Protein AF-A0A7W1FKS4-F1 (afdb_monomer_lite)

pLDDT: mean 81.78, std 12.64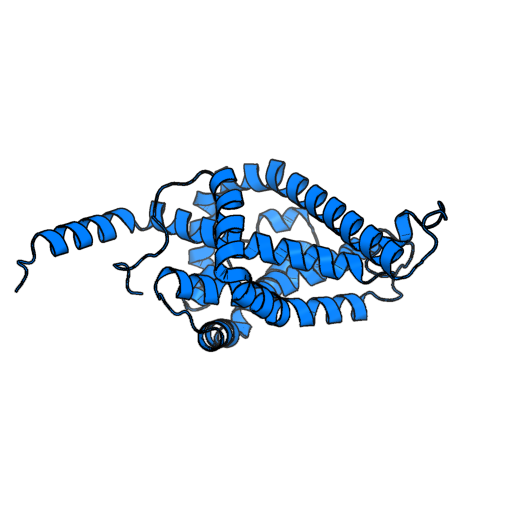, range [43.81, 96.75]

Secondary structure (DSSP, 8-state):
--GGG-SS------HHHHHHHHHHHHHHTHHHHHHHHHHHHHHHHHHHHHHHTTS-TT-GGGHHHHHHHHHHHHHHHTHHHHHHHHHHTT-SS--HHHHHHHHHHTHHHHHHHHHHHHHHHTSGGGGGGSPTTHHHIIIII---HHHHHHHHHHHHHHHHHHHHHIIIIIHHHHHHHHHHHHHHHHHHHHHHHT--TT-GGGSSGGG-TTT-SHHHHHHHHHHHHHHHHHHHHHHHHHHHHHTHHHHHHHHHHHHHHS---

Sequence (261 aa):
MNIDRTTIVVRERKLPELYDLALLVIRRHFWALGLLLLIGCGPFVLLNWWLLRGHGEDAWWTWYPCLLLIAVEGPFATAPIAAYLGTALFDEHPRLGAALRMALVRWRALLLFGLYRGLLALIPLLLVLYPPHTAEVCVLERQPLGATWRRLASLRTVWSNEWTLHLLLGGPLMALGVIFLIEAVQVITSLLLHADLMNEESSLTPYIPGASFAPHLAIWLVMGYLAVVRFLSYIDLRTRREGWEIDLALRRAAQRLEPSA

Structure (mmCIF, N/CA/C/O backbone):
data_AF-A0A7W1FKS4-F1
#
_entry.id   AF-A0A7W1FKS4-F1
#
loop_
_atom_site.group_PDB
_atom_site.id
_atom_site.type_symbol
_atom_site.label_atom_id
_atom_site.label_alt_id
_atom_site.label_comp_id
_atom_site.label_asym_id
_atom_site.label_entity_id
_atom_site.label_seq_id
_atom_site.pdbx_PDB_ins_code
_atom_site.Cartn_x
_atom_site.Cartn_y
_atom_site.Cartn_z
_atom_site.occupancy
_atom_site.B_iso_or_equiv
_atom_site.auth_seq_id
_atom_site.auth_comp_id
_atom_site.auth_asym_id
_atom_site.auth_atom_id
_atom_site.pdbx_PDB_model_num
ATOM 1 N N . MET A 1 1 ? -16.485 -9.119 14.175 1.00 50.59 1 MET A N 1
ATOM 2 C CA . MET A 1 1 ? -15.071 -8.931 14.548 1.00 50.59 1 MET A CA 1
ATOM 3 C C . MET A 1 1 ? -14.992 -9.298 16.013 1.00 50.59 1 MET A C 1
ATOM 5 O O . MET A 1 1 ? -15.666 -8.643 16.796 1.00 50.59 1 MET A O 1
ATOM 9 N N . ASN A 1 2 ? -14.362 -10.424 16.347 1.00 43.81 2 ASN A N 1
ATOM 10 C CA . ASN A 1 2 ? -14.298 -10.907 17.724 1.00 43.81 2 ASN A CA 1
ATOM 11 C C . ASN A 1 2 ? -13.072 -10.268 18.385 1.00 43.81 2 ASN A C 1
ATOM 13 O O . ASN A 1 2 ? -11.946 -10.592 18.025 1.00 43.81 2 ASN A O 1
ATOM 17 N N . ILE A 1 3 ? -13.296 -9.281 19.247 1.00 52.59 3 ILE A N 1
ATOM 18 C CA . ILE A 1 3 ? -12.237 -8.412 19.777 1.00 52.59 3 ILE A CA 1
ATOM 19 C C . ILE A 1 3 ? -11.474 -9.127 20.919 1.00 52.59 3 ILE A C 1
ATOM 21 O O . ILE A 1 3 ? -10.337 -8.784 21.218 1.00 52.59 3 ILE A O 1
ATOM 25 N N . ASP A 1 4 ? -12.021 -10.212 21.476 1.00 47.53 4 ASP A N 1
ATOM 26 C CA . ASP A 1 4 ? -11.484 -10.878 22.673 1.00 47.53 4 ASP A CA 1
ATOM 27 C C . ASP A 1 4 ? -10.238 -11.755 22.420 1.00 47.53 4 ASP A C 1
ATOM 29 O O . ASP A 1 4 ? -9.575 -12.177 23.366 1.00 47.53 4 ASP A O 1
ATOM 33 N N . ARG A 1 5 ? -9.866 -11.997 21.152 1.00 52.66 5 ARG A N 1
ATOM 34 C CA . ARG A 1 5 ? -8.690 -12.796 20.740 1.00 52.66 5 ARG A CA 1
ATOM 35 C C . ARG A 1 5 ? -7.730 -12.031 19.821 1.00 52.66 5 ARG A C 1
ATOM 37 O O . ARG A 1 5 ? -7.302 -12.532 18.785 1.00 52.66 5 ARG A O 1
ATOM 44 N N . THR A 1 6 ? -7.372 -10.795 20.166 1.00 54.72 6 THR A N 1
ATOM 45 C CA . THR A 1 6 ? -6.326 -10.086 19.409 1.00 54.72 6 THR A CA 1
ATOM 46 C C . THR A 1 6 ? -4.955 -10.713 19.669 1.00 54.72 6 THR A C 1
ATOM 48 O O . THR A 1 6 ? -4.442 -10.642 20.785 1.00 54.72 6 THR A O 1
ATOM 51 N N . THR A 1 7 ? -4.328 -11.276 18.632 1.00 56.09 7 THR A N 1
ATOM 52 C CA . THR A 1 7 ? -2.989 -11.902 18.734 1.00 56.09 7 THR A CA 1
ATOM 53 C C . THR A 1 7 ? -1.870 -10.861 18.920 1.00 56.09 7 THR A C 1
ATOM 55 O O . THR A 1 7 ? -0.760 -11.185 19.342 1.00 56.09 7 THR A O 1
ATOM 58 N N . ILE A 1 8 ? -2.154 -9.589 18.622 1.00 58.72 8 ILE A N 1
ATOM 59 C CA . ILE A 1 8 ? -1.233 -8.463 18.792 1.00 58.72 8 ILE A CA 1
ATOM 60 C C . ILE A 1 8 ? -1.680 -7.651 20.005 1.00 58.72 8 ILE A C 1
ATOM 62 O O . ILE A 1 8 ? -2.813 -7.177 20.049 1.00 58.72 8 ILE A O 1
ATOM 66 N N . VAL A 1 9 ? -0.779 -7.466 20.976 1.00 62.25 9 VAL A N 1
ATOM 67 C CA . VAL A 1 9 ? -1.028 -6.592 22.130 1.00 62.25 9 VAL A CA 1
ATOM 68 C C . VAL A 1 9 ? -1.246 -5.166 21.634 1.00 62.25 9 VAL A C 1
ATOM 70 O O . VAL A 1 9 ? -0.362 -4.548 21.023 1.00 62.25 9 VAL A O 1
ATOM 73 N N . VAL A 1 10 ? -2.449 -4.679 21.902 1.00 62.19 10 VAL A N 1
ATOM 74 C CA . VAL A 1 10 ? -2.923 -3.344 21.571 1.00 62.19 10 VAL A CA 1
ATOM 75 C C . VAL A 1 10 ? -2.378 -2.377 22.627 1.00 62.19 10 VAL A C 1
ATOM 77 O O . VAL A 1 10 ? -2.740 -2.475 23.794 1.00 62.19 10 VAL A O 1
ATOM 80 N N . ARG A 1 11 ? -1.446 -1.511 22.221 1.00 70.25 11 ARG A N 1
ATOM 81 C CA . ARG A 1 11 ? -0.871 -0.407 23.006 1.00 70.25 11 ARG A CA 1
ATOM 82 C C . ARG A 1 11 ? -0.552 0.738 22.052 1.00 70.25 11 ARG A C 1
ATOM 84 O O . ARG A 1 11 ? -0.322 0.458 20.874 1.00 70.25 11 ARG A O 1
ATOM 91 N N . GLU A 1 12 ? -0.450 1.960 22.558 1.00 70.12 12 GLU A N 1
ATOM 92 C CA . GLU A 1 12 ? 0.026 3.096 21.765 1.00 70.12 12 GLU A CA 1
ATOM 93 C C . GLU A 1 12 ? 1.466 2.864 21.293 1.00 70.12 12 GLU A C 1
ATOM 95 O O . GLU A 1 12 ? 2.345 2.507 22.084 1.00 70.12 12 GLU A O 1
ATOM 100 N N . ARG A 1 13 ? 1.711 3.038 19.990 1.00 80.25 13 ARG A N 1
ATOM 101 C CA . ARG A 1 13 ? 3.039 2.848 19.387 1.00 80.25 13 ARG A CA 1
ATOM 102 C C . ARG A 1 13 ? 3.499 4.083 18.632 1.00 80.25 13 ARG A C 1
ATOM 104 O O . ARG A 1 13 ? 2.750 4.686 17.867 1.00 80.25 13 ARG A O 1
ATOM 111 N N . LYS A 1 14 ? 4.779 4.421 18.790 1.00 82.75 14 LYS A N 1
ATOM 112 C CA . LYS A 1 14 ? 5.449 5.414 17.940 1.00 82.75 14 LYS A CA 1
ATOM 113 C C . LYS A 1 14 ? 5.724 4.831 16.554 1.00 82.75 14 LYS A C 1
ATOM 115 O O . LYS A 1 14 ? 5.847 3.619 16.395 1.00 82.75 14 LYS A O 1
ATOM 120 N N . LEU A 1 15 ? 5.910 5.697 15.558 1.00 77.88 15 LEU A N 1
ATOM 121 C CA . LEU A 1 15 ? 6.158 5.266 14.177 1.00 77.88 15 LEU A CA 1
ATOM 122 C C . LEU A 1 15 ? 7.323 4.273 14.024 1.00 77.88 15 LEU A C 1
ATOM 124 O O . LEU A 1 15 ? 7.100 3.244 13.391 1.00 77.88 15 LEU A O 1
ATOM 128 N N . PRO A 1 16 ? 8.518 4.475 14.618 1.00 83.06 16 PRO A N 1
ATOM 129 C CA . PRO A 1 16 ? 9.613 3.509 14.479 1.00 83.06 16 PRO A CA 1
ATOM 130 C C . PRO A 1 16 ? 9.261 2.116 15.016 1.00 83.06 16 PRO A C 1
ATOM 132 O O . PRO A 1 16 ? 9.650 1.112 14.427 1.00 83.06 16 PRO A O 1
ATOM 135 N N . GLU A 1 17 ? 8.454 2.045 16.080 1.00 87.44 17 GLU A N 1
ATOM 136 C CA . GLU A 1 17 ? 7.963 0.772 16.620 1.00 87.44 17 GLU A CA 1
ATOM 137 C C . GLU A 1 17 ? 7.014 0.066 15.645 1.00 87.44 17 GLU A C 1
ATOM 139 O O . GLU A 1 17 ? 6.946 -1.161 15.643 1.00 87.44 17 GLU A O 1
ATOM 144 N N . LEU A 1 18 ? 6.280 0.811 14.807 1.00 88.25 18 LEU A N 1
ATOM 145 C CA . LEU A 1 18 ? 5.440 0.231 13.756 1.00 88.25 18 LEU A CA 1
ATOM 146 C C . LEU A 1 18 ? 6.280 -0.347 12.614 1.00 88.25 18 LEU A C 1
ATOM 148 O O . LEU A 1 18 ? 5.940 -1.416 12.109 1.00 88.25 18 LEU A O 1
ATOM 152 N N . TYR A 1 19 ? 7.372 0.322 12.226 1.00 87.69 19 TYR A N 1
ATOM 153 C CA . TYR A 1 19 ? 8.303 -0.186 11.210 1.00 87.69 19 TYR A CA 1
ATOM 154 C C . TYR A 1 19 ? 8.987 -1.486 11.670 1.00 87.69 19 TYR A C 1
ATOM 156 O O . TYR A 1 19 ? 9.029 -2.454 10.906 1.00 87.69 19 TYR A O 1
ATOM 164 N N . ASP A 1 20 ? 9.449 -1.542 12.922 1.00 90.12 20 ASP A N 1
ATOM 165 C CA . ASP A 1 20 ? 10.036 -2.751 13.517 1.00 90.12 20 ASP A CA 1
ATOM 166 C C . ASP A 1 20 ? 8.995 -3.875 13.674 1.00 90.12 20 ASP A C 1
ATOM 168 O O . ASP A 1 20 ? 9.187 -5.011 13.231 1.00 90.12 20 ASP A O 1
ATOM 172 N N . LEU A 1 21 ? 7.805 -3.547 14.191 1.00 91.31 21 LEU A N 1
ATOM 173 C CA . LEU A 1 21 ? 6.711 -4.511 14.294 1.00 91.31 21 LEU A CA 1
ATOM 174 C C . LEU A 1 21 ? 6.310 -5.083 12.930 1.00 91.31 21 LEU A C 1
ATOM 176 O O . LEU A 1 21 ? 5.995 -6.270 12.840 1.00 91.31 21 LEU A O 1
ATOM 180 N N . ALA A 1 22 ? 6.322 -4.271 11.871 1.00 92.19 22 ALA A N 1
ATOM 181 C CA . ALA A 1 22 ? 6.011 -4.740 10.528 1.00 92.19 22 ALA A CA 1
ATOM 182 C C . ALA A 1 22 ? 6.977 -5.846 10.085 1.00 92.19 22 ALA A C 1
ATOM 184 O O . ALA A 1 22 ? 6.522 -6.832 9.509 1.00 92.19 22 ALA A O 1
ATOM 185 N N . LEU A 1 23 ? 8.269 -5.756 10.422 1.00 93.75 23 LEU A N 1
ATOM 186 C CA . LEU A 1 23 ? 9.240 -6.821 10.143 1.00 93.75 23 LEU A CA 1
ATOM 187 C C . LEU A 1 23 ? 8.897 -8.109 10.898 1.00 93.75 23 LEU A C 1
ATOM 189 O O . LEU A 1 23 ? 8.922 -9.193 10.315 1.00 93.75 23 LEU A O 1
ATOM 193 N N . LEU A 1 24 ? 8.506 -8.007 12.171 1.00 94.12 24 LEU A N 1
ATOM 194 C CA . LEU A 1 24 ? 8.081 -9.166 12.964 1.00 94.12 24 LEU A CA 1
ATOM 195 C C . LEU A 1 24 ? 6.813 -9.824 12.400 1.00 94.12 24 LEU A C 1
ATOM 197 O O . LEU A 1 24 ? 6.738 -11.053 12.325 1.00 94.12 24 LEU A O 1
ATOM 201 N N . VAL A 1 25 ? 5.835 -9.020 11.973 1.00 93.62 25 VAL A N 1
ATOM 202 C CA . VAL A 1 25 ? 4.592 -9.493 11.342 1.00 93.62 25 VAL A CA 1
ATOM 203 C C . VAL A 1 25 ? 4.888 -10.160 10.002 1.00 93.62 25 VAL A C 1
ATOM 205 O O . VAL A 1 25 ? 4.382 -11.254 9.743 1.00 93.62 25 VAL A O 1
ATOM 208 N N . ILE A 1 26 ? 5.747 -9.549 9.182 1.00 95.19 26 ILE A N 1
ATOM 209 C CA . ILE A 1 26 ? 6.186 -10.115 7.904 1.00 95.19 26 ILE A CA 1
ATOM 210 C C . ILE A 1 26 ? 6.896 -11.439 8.130 1.00 95.19 26 ILE A C 1
ATOM 212 O O . ILE A 1 26 ? 6.552 -12.416 7.479 1.00 95.19 26 ILE A O 1
ATOM 216 N N . ARG A 1 27 ? 7.813 -11.522 9.098 1.00 95.44 27 ARG A N 1
ATOM 217 C CA . ARG A 1 27 ? 8.507 -12.771 9.426 1.00 95.44 27 ARG A CA 1
ATOM 218 C C . ARG A 1 27 ? 7.535 -13.870 9.859 1.00 95.44 27 ARG A C 1
ATOM 220 O O . ARG A 1 27 ? 7.669 -15.009 9.425 1.00 95.44 27 ARG A O 1
ATOM 227 N N . ARG A 1 28 ? 6.540 -13.541 10.691 1.00 93.62 28 ARG A N 1
ATOM 228 C CA . ARG A 1 28 ? 5.539 -14.506 11.177 1.00 93.62 28 ARG A CA 1
ATOM 229 C C . ARG A 1 28 ? 4.600 -14.996 10.072 1.00 93.62 28 ARG A C 1
ATOM 231 O O . ARG A 1 28 ? 4.214 -16.160 10.078 1.00 93.62 28 ARG A O 1
ATOM 238 N N . HIS A 1 29 ? 4.227 -14.125 9.139 1.00 93.62 29 HIS A N 1
ATOM 239 C CA . HIS A 1 29 ? 3.288 -14.431 8.057 1.00 93.62 29 HIS A CA 1
ATOM 240 C C . HIS A 1 29 ? 3.954 -14.424 6.678 1.00 93.62 29 HIS A C 1
ATOM 242 O O . HIS A 1 29 ? 3.295 -14.124 5.683 1.00 93.62 29 HIS A O 1
ATOM 248 N N . PHE A 1 30 ? 5.241 -14.774 6.615 1.00 94.69 30 PHE A N 1
ATOM 249 C CA . PHE A 1 30 ? 6.084 -14.579 5.434 1.00 94.69 30 PHE A CA 1
ATOM 250 C C . PHE A 1 30 ? 5.481 -15.195 4.172 1.00 94.69 30 PHE A C 1
ATOM 252 O O . PHE A 1 30 ? 5.288 -14.503 3.178 1.00 94.69 30 PHE A O 1
ATOM 259 N N . TRP A 1 31 ? 5.084 -16.467 4.240 1.00 95.81 31 TRP A N 1
ATOM 260 C CA . TRP A 1 31 ? 4.493 -17.174 3.102 1.00 95.81 31 TRP A CA 1
ATOM 261 C C . TRP A 1 31 ? 3.148 -16.600 2.666 1.00 95.81 31 TRP A C 1
ATOM 263 O O . TRP A 1 31 ? 2.905 -16.410 1.477 1.00 95.81 31 TRP A O 1
ATOM 273 N N . ALA A 1 32 ? 2.278 -16.297 3.628 1.00 95.25 32 ALA A N 1
ATOM 274 C CA . ALA A 1 32 ? 0.961 -15.742 3.350 1.00 95.25 32 ALA A CA 1
ATOM 275 C C . ALA A 1 32 ? 1.068 -14.360 2.693 1.00 95.25 32 ALA A C 1
ATOM 277 O O . ALA A 1 32 ? 0.448 -14.108 1.663 1.00 95.25 32 ALA A O 1
ATOM 278 N N . LEU A 1 33 ? 1.887 -13.480 3.269 1.00 96.00 33 LEU A N 1
ATOM 279 C CA . LEU A 1 33 ? 2.108 -12.134 2.757 1.00 96.00 33 LEU A CA 1
ATOM 280 C C . LEU A 1 33 ? 2.868 -12.152 1.432 1.00 96.00 33 LEU A C 1
ATOM 282 O O . LEU A 1 33 ? 2.499 -11.400 0.540 1.00 96.00 33 LEU A O 1
ATOM 286 N N . GLY A 1 34 ? 3.851 -13.039 1.265 1.00 96.06 34 GLY A N 1
ATOM 287 C CA . GLY A 1 34 ? 4.570 -13.227 0.006 1.00 96.06 34 GLY A CA 1
ATOM 288 C C . GLY A 1 34 ? 3.649 -13.677 -1.128 1.00 96.06 34 GLY A C 1
ATOM 289 O O . GLY A 1 34 ? 3.689 -13.104 -2.214 1.00 96.06 34 GLY A O 1
ATOM 290 N N . LEU A 1 35 ? 2.746 -14.631 -0.871 1.00 96.75 35 LEU A N 1
ATOM 291 C CA . LEU A 1 35 ? 1.766 -15.059 -1.872 1.00 96.75 35 LEU A CA 1
ATOM 292 C C . LEU A 1 35 ? 0.765 -13.944 -2.201 1.00 96.75 35 LEU A C 1
ATOM 294 O O . LEU A 1 35 ? 0.446 -13.726 -3.366 1.00 96.75 35 LEU A O 1
ATOM 298 N N . LEU A 1 36 ? 0.274 -13.214 -1.196 1.00 96.06 36 LEU A N 1
ATOM 299 C CA . LEU A 1 36 ? -0.643 -12.090 -1.413 1.00 96.06 36 LEU A CA 1
ATOM 300 C C . LEU A 1 36 ? 0.028 -10.925 -2.137 1.00 96.06 36 LEU A C 1
ATOM 302 O O . LEU A 1 36 ? -0.630 -10.253 -2.925 1.00 96.06 36 LEU A O 1
ATOM 306 N N . LEU A 1 37 ? 1.318 -10.703 -1.896 1.00 95.56 37 LEU A N 1
ATOM 307 C CA . LEU A 1 37 ? 2.124 -9.744 -2.636 1.00 95.56 37 LEU A CA 1
ATOM 308 C C . LEU A 1 37 ? 2.272 -10.181 -4.093 1.00 95.56 37 LEU A C 1
ATOM 310 O O . LEU A 1 37 ? 2.068 -9.370 -4.988 1.00 95.56 37 LEU A O 1
ATOM 314 N N . LEU A 1 38 ? 2.550 -11.461 -4.346 1.00 95.81 38 LEU A N 1
ATOM 315 C CA . LEU A 1 38 ? 2.647 -11.995 -5.702 1.00 95.81 38 LEU A CA 1
ATOM 316 C C . LEU A 1 38 ? 1.310 -11.888 -6.452 1.00 95.81 38 LEU A C 1
ATOM 318 O O . LEU A 1 38 ? 1.283 -11.441 -7.591 1.00 95.81 38 LEU A O 1
ATOM 322 N N . ILE A 1 39 ? 0.196 -12.244 -5.808 1.00 96.19 39 ILE A N 1
ATOM 323 C CA . ILE A 1 39 ? -1.144 -12.171 -6.411 1.00 96.19 39 ILE A CA 1
ATOM 324 C C . ILE A 1 39 ? -1.590 -10.716 -6.601 1.00 96.19 39 ILE A C 1
ATOM 326 O O . ILE A 1 39 ? -2.187 -10.382 -7.62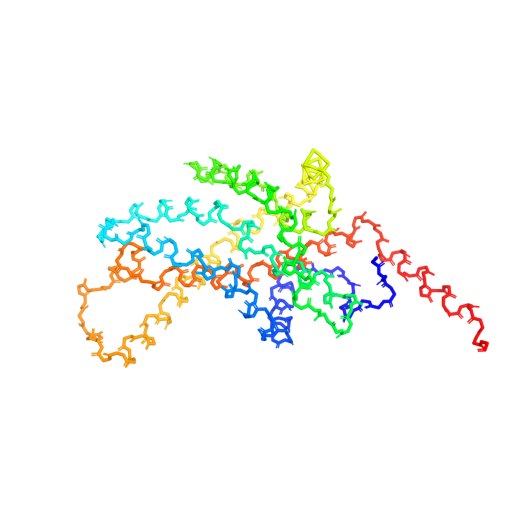0 1.00 96.19 39 ILE A O 1
ATOM 330 N N . GLY A 1 40 ? -1.337 -9.859 -5.610 1.00 94.25 40 GLY A N 1
ATOM 331 C CA . GLY A 1 40 ? -1.783 -8.469 -5.605 1.00 94.25 40 GLY A CA 1
ATOM 332 C C . GLY A 1 40 ? -0.918 -7.560 -6.469 1.00 94.25 40 GLY A C 1
ATOM 333 O O . GLY A 1 40 ? -1.454 -6.811 -7.271 1.00 94.25 40 GLY A O 1
ATOM 334 N N . CYS A 1 41 ? 0.405 -7.622 -6.319 1.00 94.56 41 CYS A N 1
ATOM 335 C CA . CYS A 1 41 ? 1.359 -6.734 -6.989 1.00 94.56 41 CYS A CA 1
ATOM 336 C C . CYS A 1 41 ? 1.967 -7.347 -8.258 1.00 94.56 41 CYS A C 1
ATOM 338 O O . CYS A 1 41 ? 2.288 -6.606 -9.179 1.00 94.56 41 CYS A O 1
ATOM 340 N N . GLY A 1 42 ? 2.097 -8.675 -8.350 1.00 94.81 42 GLY A N 1
ATOM 341 C CA . GLY A 1 42 ? 2.715 -9.349 -9.502 1.00 94.81 42 GLY A CA 1
ATOM 342 C C . GLY A 1 42 ? 2.104 -8.983 -10.862 1.00 94.81 42 GLY A C 1
ATOM 343 O O . GLY A 1 42 ? 2.865 -8.659 -11.775 1.00 94.81 42 GLY A O 1
ATOM 344 N N . PRO A 1 43 ? 0.764 -8.941 -11.019 1.00 95.69 43 PRO A N 1
ATOM 345 C CA . PRO A 1 43 ? 0.147 -8.488 -12.265 1.00 95.69 43 PRO A CA 1
ATOM 346 C C . PRO A 1 43 ? 0.546 -7.059 -12.655 1.00 95.69 43 PRO A C 1
ATOM 348 O O . PRO A 1 43 ? 0.761 -6.796 -13.833 1.00 95.69 43 PRO A O 1
ATOM 351 N N . PHE A 1 44 ? 0.703 -6.157 -11.681 1.00 95.25 44 PHE A N 1
ATOM 352 C CA . PHE A 1 44 ? 1.108 -4.769 -11.928 1.00 95.25 44 PHE A CA 1
ATOM 353 C C . PHE A 1 44 ? 2.596 -4.628 -12.210 1.00 95.25 44 PHE A C 1
ATOM 355 O O . PHE A 1 44 ? 2.978 -3.812 -13.033 1.00 95.25 44 PHE A O 1
ATOM 362 N N . VAL A 1 45 ? 3.446 -5.457 -11.599 1.00 94.25 45 VAL A N 1
ATOM 363 C CA . VAL A 1 45 ? 4.867 -5.533 -11.972 1.00 94.25 45 VAL A CA 1
ATOM 364 C C . VAL A 1 45 ? 4.992 -5.863 -13.464 1.00 94.25 45 VAL A C 1
ATOM 366 O O . VAL A 1 45 ? 5.711 -5.181 -14.191 1.00 94.25 45 VAL A O 1
ATOM 369 N N . LEU A 1 46 ? 4.261 -6.883 -13.929 1.00 94.88 46 LEU A N 1
ATOM 370 C CA . LEU A 1 46 ? 4.274 -7.300 -15.333 1.00 94.88 46 LEU A CA 1
ATOM 371 C C . LEU A 1 46 ? 3.650 -6.247 -16.253 1.00 94.88 46 LEU A C 1
ATOM 373 O O . LEU A 1 46 ? 4.209 -5.966 -17.311 1.00 94.88 46 LEU A O 1
ATOM 377 N N . LEU A 1 47 ? 2.520 -5.660 -15.847 1.00 95.56 47 LEU A N 1
ATOM 378 C CA . LEU A 1 47 ? 1.838 -4.616 -16.608 1.00 95.56 47 LEU A CA 1
ATOM 379 C C . LEU A 1 47 ? 2.715 -3.369 -16.758 1.00 95.56 47 LEU A C 1
ATOM 381 O O . LEU A 1 47 ? 2.877 -2.884 -17.872 1.00 95.56 47 LEU A O 1
ATOM 385 N N . ASN A 1 48 ? 3.320 -2.888 -15.673 1.00 94.31 48 ASN A N 1
ATOM 386 C CA . ASN A 1 48 ? 4.151 -1.683 -15.681 1.00 94.31 48 ASN A CA 1
ATOM 387 C C . ASN A 1 48 ? 5.413 -1.885 -16.499 1.00 94.31 48 ASN A C 1
ATOM 389 O O . ASN A 1 48 ? 5.757 -1.023 -17.303 1.00 94.31 48 ASN A O 1
ATOM 393 N N . TRP A 1 49 ? 6.064 -3.040 -16.345 1.00 91.69 49 TRP A N 1
ATOM 394 C CA . TRP A 1 49 ? 7.199 -3.386 -17.185 1.00 91.69 49 TRP A CA 1
ATOM 395 C C . TRP A 1 49 ? 6.800 -3.434 -18.659 1.00 91.69 49 TRP A C 1
ATOM 397 O O . TRP A 1 49 ? 7.463 -2.818 -19.483 1.00 91.69 49 TRP A O 1
ATOM 407 N N . TRP A 1 50 ? 5.696 -4.102 -19.000 1.00 94.00 50 TRP A N 1
ATOM 408 C CA . TRP A 1 50 ? 5.232 -4.193 -20.383 1.00 94.00 50 TRP A CA 1
ATOM 409 C C . TRP A 1 50 ? 4.868 -2.827 -20.983 1.00 94.00 50 TRP A C 1
ATOM 411 O O . TRP A 1 50 ? 5.245 -2.553 -22.118 1.00 94.00 50 TRP A O 1
ATOM 421 N N . LEU A 1 51 ? 4.183 -1.965 -20.225 1.00 93.88 51 LEU A N 1
ATOM 422 C CA . LEU A 1 51 ? 3.775 -0.629 -20.670 1.00 93.88 51 LEU A CA 1
ATOM 423 C C . LEU A 1 51 ? 4.947 0.340 -20.827 1.00 93.88 51 LEU A C 1
ATOM 425 O O . LEU A 1 51 ? 4.879 1.239 -21.659 1.00 93.88 51 LEU A O 1
ATOM 429 N N . LEU A 1 52 ? 5.986 0.203 -20.003 1.00 91.38 52 LEU A N 1
ATOM 430 C CA . LEU A 1 52 ? 7.113 1.133 -19.993 1.00 91.38 52 LEU A CA 1
ATOM 431 C C . LEU A 1 52 ? 8.303 0.637 -20.812 1.00 91.38 52 LEU A C 1
ATOM 433 O O . LEU A 1 52 ? 9.153 1.447 -21.172 1.00 91.38 52 LEU A O 1
ATOM 437 N N . ARG A 1 53 ? 8.365 -0.654 -21.152 1.00 89.44 53 ARG A N 1
ATOM 438 C CA . ARG A 1 53 ? 9.459 -1.225 -21.943 1.00 89.44 53 ARG A CA 1
ATOM 439 C C . ARG A 1 53 ? 9.628 -0.493 -23.276 1.00 89.44 53 ARG A C 1
ATOM 441 O O . ARG A 1 53 ? 8.680 -0.376 -24.047 1.00 89.44 53 ARG A O 1
ATOM 448 N N . GLY A 1 54 ? 10.849 -0.043 -23.562 1.00 83.62 54 GLY A N 1
ATOM 449 C CA . GLY A 1 54 ? 11.185 0.677 -24.796 1.00 83.62 54 GLY A CA 1
ATOM 450 C C . GLY A 1 54 ? 10.814 2.162 -24.789 1.00 83.62 54 GLY A C 1
ATOM 451 O O . GLY A 1 54 ? 11.195 2.899 -25.698 1.00 83.62 54 GLY A O 1
ATOM 452 N N . HIS A 1 55 ? 10.102 2.645 -23.765 1.00 82.19 55 HIS A N 1
ATOM 453 C CA . HIS A 1 55 ? 9.878 4.072 -23.590 1.00 82.19 55 HIS A CA 1
ATOM 454 C C . HIS A 1 55 ? 11.049 4.695 -22.847 1.00 82.19 55 HIS A C 1
ATOM 456 O O . HIS A 1 55 ? 11.270 4.378 -21.684 1.00 82.19 55 HIS A O 1
ATOM 462 N N . GLY A 1 56 ? 11.738 5.637 -23.499 1.00 69.25 56 GLY A N 1
ATOM 463 C CA . GLY A 1 56 ? 12.725 6.502 -22.855 1.00 69.25 56 GLY A CA 1
ATOM 464 C C . GLY A 1 56 ? 13.801 5.720 -22.111 1.00 69.25 56 GLY A C 1
ATOM 465 O O . GLY A 1 56 ? 14.047 6.024 -20.949 1.00 69.25 56 GLY A O 1
ATOM 466 N N . GLU A 1 57 ? 14.402 4.726 -22.774 1.00 70.38 57 GLU A N 1
ATOM 467 C CA . GLU A 1 57 ? 15.420 3.830 -22.200 1.00 70.38 57 GLU A CA 1
ATOM 468 C C . GLU A 1 57 ? 16.595 4.589 -21.558 1.00 70.38 57 GLU A C 1
ATOM 470 O O . GLU A 1 57 ? 17.169 4.084 -20.601 1.00 70.38 57 GLU A O 1
ATOM 475 N N . ASP A 1 58 ? 16.835 5.842 -21.972 1.00 68.88 58 ASP A N 1
ATOM 476 C CA . ASP A 1 58 ? 17.860 6.737 -21.411 1.00 68.88 58 ASP A CA 1
ATOM 477 C C . ASP A 1 58 ? 17.284 7.972 -20.688 1.00 68.88 58 ASP A C 1
ATOM 479 O O . ASP A 1 58 ? 18.008 8.870 -20.254 1.00 68.88 58 ASP A O 1
ATOM 483 N N . ALA A 1 59 ? 15.959 8.071 -20.574 1.00 78.62 59 ALA A N 1
ATOM 484 C CA . ALA A 1 59 ? 15.287 9.282 -20.133 1.00 78.62 59 ALA A CA 1
ATOM 485 C C . ALA A 1 59 ? 14.715 9.148 -18.720 1.00 78.62 59 ALA A C 1
ATOM 487 O O . ALA A 1 59 ? 13.760 8.409 -18.469 1.00 78.62 59 ALA A O 1
ATOM 488 N N . TRP A 1 60 ? 15.223 9.976 -17.805 1.00 74.12 60 TRP A N 1
ATOM 489 C CA . TRP A 1 60 ? 14.758 10.064 -16.416 1.00 74.12 60 TRP A CA 1
ATOM 490 C C . TRP A 1 60 ? 13.257 10.380 -16.283 1.00 74.12 60 TRP A C 1
ATOM 492 O O . TRP A 1 60 ? 12.641 10.036 -15.276 1.00 74.12 60 TRP A O 1
ATOM 502 N N . TRP A 1 61 ? 12.630 10.994 -17.294 1.00 81.19 61 TRP A N 1
ATOM 503 C CA . TRP A 1 61 ? 11.200 11.315 -17.264 1.00 81.19 61 TRP A CA 1
ATOM 504 C C . TRP A 1 61 ? 10.293 10.080 -17.247 1.00 81.19 61 TRP A C 1
ATOM 506 O O . TRP A 1 61 ? 9.115 10.216 -16.940 1.00 81.19 61 TRP A O 1
ATOM 516 N N . THR A 1 62 ? 10.806 8.879 -17.541 1.00 85.19 62 THR A N 1
ATOM 517 C CA . THR A 1 62 ? 10.052 7.608 -17.485 1.00 85.19 62 THR A CA 1
ATOM 518 C C . THR A 1 62 ? 9.635 7.226 -16.067 1.00 85.19 62 THR A C 1
ATOM 520 O O . THR A 1 62 ? 8.674 6.479 -15.871 1.00 85.19 62 THR A O 1
ATOM 523 N N . TRP A 1 63 ? 10.276 7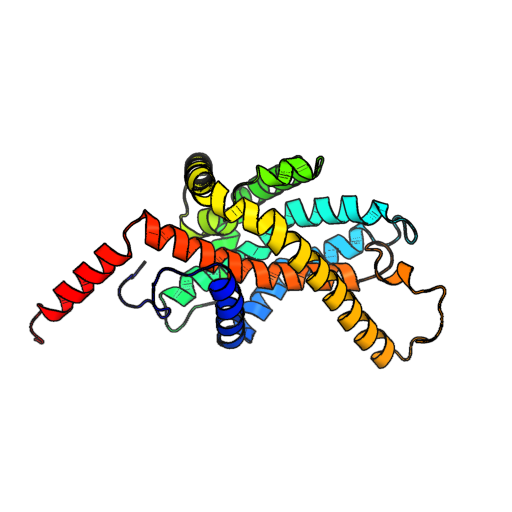.817 -15.061 1.00 84.50 63 TRP A N 1
ATOM 524 C CA . TRP A 1 63 ? 9.848 7.724 -13.672 1.00 84.50 63 TRP A CA 1
ATOM 525 C C . TRP A 1 63 ? 8.489 8.373 -13.415 1.00 84.50 63 TRP A C 1
ATOM 527 O O . TRP A 1 63 ? 7.760 7.918 -12.537 1.00 84.50 63 TRP A O 1
ATOM 537 N N . TYR A 1 64 ? 8.112 9.395 -14.184 1.00 86.88 64 TYR A N 1
ATOM 538 C CA . TYR A 1 64 ? 6.818 10.054 -14.032 1.00 86.88 64 TYR A CA 1
ATOM 539 C C . TYR A 1 64 ? 5.629 9.159 -14.435 1.00 86.88 64 TYR A C 1
ATOM 541 O O . TYR A 1 64 ? 4.755 8.950 -13.593 1.00 86.88 64 TYR A O 1
ATOM 549 N N . PRO A 1 65 ? 5.566 8.553 -15.641 1.00 90.25 65 PRO A N 1
ATOM 550 C CA . PRO A 1 65 ? 4.509 7.597 -15.957 1.00 90.25 65 PRO A CA 1
ATOM 551 C C . PRO A 1 65 ? 4.569 6.355 -15.057 1.00 90.25 65 PRO A C 1
ATOM 553 O O . PRO A 1 65 ? 3.518 5.849 -14.675 1.00 90.25 65 PRO A O 1
ATOM 556 N N . CYS A 1 66 ? 5.760 5.918 -14.625 1.00 90.06 66 CYS A N 1
ATOM 557 C CA . CYS A 1 66 ? 5.893 4.870 -13.608 1.00 90.06 66 CYS A CA 1
ATOM 558 C C . CYS A 1 66 ? 5.191 5.261 -12.294 1.00 90.06 66 CYS A C 1
ATOM 560 O O . CYS A 1 66 ? 4.354 4.513 -11.789 1.00 90.06 66 CYS A O 1
ATOM 562 N N . LEU A 1 67 ? 5.446 6.470 -11.781 1.00 87.12 67 LEU A N 1
ATOM 563 C CA . LEU A 1 67 ? 4.780 7.010 -10.595 1.00 87.12 67 LEU A CA 1
ATOM 564 C C . LEU A 1 67 ? 3.255 7.066 -10.767 1.00 87.12 67 LEU A C 1
ATOM 566 O O . LEU A 1 67 ? 2.533 6.727 -9.829 1.00 87.12 67 LEU A O 1
ATOM 570 N N . LEU A 1 68 ? 2.762 7.470 -11.944 1.00 90.81 68 LEU A N 1
ATOM 571 C CA . LEU A 1 68 ? 1.327 7.505 -12.242 1.00 90.81 68 LEU A CA 1
ATOM 572 C C . LEU A 1 68 ? 0.697 6.110 -12.173 1.00 90.81 68 LEU A C 1
ATOM 574 O O . LEU A 1 68 ? -0.336 5.950 -11.519 1.00 90.81 68 LEU A O 1
ATOM 578 N N . LEU A 1 69 ? 1.330 5.107 -12.787 1.00 94.12 69 LEU A N 1
ATOM 579 C CA . LEU A 1 69 ? 0.868 3.716 -12.743 1.00 94.12 69 LEU A CA 1
ATOM 580 C C . LEU A 1 69 ? 0.813 3.213 -11.295 1.00 94.12 69 LEU A C 1
ATOM 582 O O . LEU A 1 69 ? -0.252 2.835 -10.807 1.00 94.12 69 LEU A O 1
ATOM 586 N N . ILE A 1 70 ? 1.910 3.360 -10.547 1.00 91.25 70 ILE A N 1
ATOM 587 C CA . ILE A 1 70 ? 1.992 2.950 -9.136 1.00 91.25 70 ILE A CA 1
ATOM 588 C C . ILE A 1 70 ? 0.933 3.660 -8.278 1.00 91.25 70 ILE A C 1
ATOM 590 O O . ILE A 1 70 ? 0.339 3.059 -7.374 1.00 91.25 70 ILE A O 1
ATOM 594 N N . ALA A 1 71 ? 0.681 4.947 -8.531 1.00 90.44 71 ALA A N 1
ATOM 595 C CA . ALA A 1 71 ? -0.325 5.715 -7.811 1.00 90.44 71 ALA A CA 1
ATOM 596 C C . ALA A 1 71 ? -1.738 5.163 -8.046 1.00 90.44 71 ALA A C 1
ATOM 598 O O . ALA A 1 71 ? -2.488 5.007 -7.078 1.00 90.44 71 ALA A O 1
ATOM 599 N N . VAL A 1 72 ? -2.081 4.827 -9.292 1.00 94.38 72 VAL A N 1
ATOM 600 C CA . VAL A 1 72 ? -3.380 4.234 -9.644 1.00 94.38 72 VAL A CA 1
ATOM 601 C C . VAL A 1 72 ? -3.532 2.832 -9.058 1.00 94.38 72 VAL A C 1
ATOM 603 O O . VAL A 1 72 ? -4.573 2.495 -8.494 1.00 94.38 72 VAL A O 1
ATOM 606 N N . GLU A 1 73 ? -2.487 2.022 -9.149 1.00 94.88 73 GLU A N 1
ATOM 607 C CA . GLU A 1 73 ? -2.532 0.591 -8.846 1.00 94.88 73 GLU A CA 1
ATOM 608 C C . GLU A 1 73 ? -2.408 0.300 -7.349 1.00 94.88 73 GLU A C 1
ATOM 610 O O . GLU A 1 73 ? -2.982 -0.665 -6.842 1.00 94.88 73 GLU A O 1
ATOM 615 N N . GLY A 1 74 ? -1.704 1.158 -6.605 1.00 91.69 74 GLY A N 1
ATOM 616 C CA . GLY A 1 74 ? -1.348 0.936 -5.205 1.00 91.69 74 GLY A CA 1
ATOM 617 C C . GLY A 1 74 ? -2.511 0.532 -4.282 1.00 91.69 74 GLY A C 1
ATOM 618 O O . GLY A 1 74 ? -2.358 -0.440 -3.533 1.00 91.69 74 GLY A O 1
ATOM 619 N N . PRO A 1 75 ? -3.675 1.219 -4.295 1.00 92.19 75 PRO A N 1
ATOM 620 C CA . PRO A 1 75 ? -4.814 0.841 -3.455 1.00 92.19 75 PRO A CA 1
ATOM 621 C C . PRO A 1 75 ? -5.345 -0.561 -3.755 1.00 92.19 75 PRO A C 1
ATOM 623 O O . PRO A 1 75 ? -5.761 -1.262 -2.836 1.00 92.19 75 PRO A O 1
ATOM 626 N N . PHE A 1 76 ? -5.314 -0.980 -5.019 1.00 92.75 76 PHE A N 1
ATOM 627 C CA . PHE A 1 76 ? -5.769 -2.302 -5.428 1.00 92.75 76 PHE A CA 1
ATOM 628 C C . PHE A 1 76 ? -4.721 -3.369 -5.097 1.00 92.75 76 PHE A C 1
ATOM 630 O O . PHE A 1 76 ? -5.039 -4.366 -4.453 1.00 92.75 76 PHE A O 1
ATOM 637 N N . ALA A 1 77 ? -3.463 -3.126 -5.461 1.00 94.38 77 ALA A N 1
ATOM 638 C CA . ALA A 1 77 ? -2.361 -4.068 -5.292 1.00 94.38 77 ALA A CA 1
ATOM 639 C C . ALA A 1 77 ? -2.112 -4.446 -3.820 1.00 94.38 77 ALA A C 1
ATOM 641 O O . ALA A 1 77 ? -1.779 -5.587 -3.503 1.00 94.38 77 ALA A O 1
ATOM 642 N N . THR A 1 78 ? -2.329 -3.500 -2.900 1.00 94.19 78 THR A N 1
ATOM 643 C CA . THR A 1 78 ? -2.101 -3.691 -1.456 1.00 94.19 78 THR A CA 1
ATOM 644 C C . THR A 1 78 ? -3.353 -4.098 -0.668 1.00 94.19 78 THR A C 1
ATOM 646 O O . THR A 1 78 ? -3.252 -4.471 0.504 1.00 94.19 78 THR A O 1
ATOM 649 N N . ALA A 1 79 ? -4.538 -4.077 -1.286 1.00 95.06 79 ALA A N 1
ATOM 650 C CA . ALA A 1 79 ? -5.794 -4.453 -0.634 1.00 95.06 79 ALA A CA 1
ATOM 651 C C . ALA A 1 79 ? -5.831 -5.905 -0.113 1.00 95.06 79 ALA A C 1
ATOM 653 O O . ALA A 1 79 ? -6.329 -6.102 0.999 1.00 95.06 79 ALA A O 1
ATOM 654 N N . PRO A 1 80 ? -5.296 -6.922 -0.825 1.00 96.25 80 PRO A N 1
ATOM 655 C CA . PRO A 1 80 ? -5.243 -8.293 -0.313 1.00 96.25 80 PRO A CA 1
ATOM 656 C C . PRO A 1 80 ? -4.449 -8.429 0.990 1.00 96.25 80 PRO A C 1
ATOM 658 O O . PRO A 1 80 ? -4.869 -9.155 1.891 1.00 96.25 80 PRO A O 1
ATOM 661 N N . ILE A 1 81 ? -3.337 -7.696 1.115 1.00 96.12 81 ILE A N 1
ATOM 662 C CA . ILE A 1 81 ? -2.508 -7.672 2.328 1.00 96.12 81 ILE A CA 1
ATOM 663 C C . ILE A 1 81 ? -3.314 -7.094 3.494 1.00 96.12 81 ILE A C 1
ATOM 665 O O . ILE A 1 81 ? -3.399 -7.718 4.551 1.00 96.12 81 ILE A O 1
ATOM 669 N N . ALA A 1 82 ? -3.976 -5.951 3.286 1.00 95.00 82 ALA A N 1
ATOM 670 C CA . ALA A 1 82 ? -4.835 -5.338 4.298 1.00 95.00 82 ALA A CA 1
ATOM 671 C C . ALA A 1 82 ? -6.001 -6.257 4.709 1.00 95.00 82 ALA A C 1
ATOM 673 O O . ALA A 1 82 ? -6.301 -6.384 5.896 1.00 95.00 82 ALA A O 1
ATOM 674 N N . ALA A 1 83 ? -6.633 -6.939 3.745 1.00 94.81 83 ALA A N 1
ATOM 675 C CA . ALA A 1 83 ? -7.703 -7.902 4.004 1.00 94.81 83 ALA A CA 1
ATOM 676 C C . ALA A 1 83 ? -7.223 -9.054 4.896 1.00 94.81 83 ALA A C 1
ATOM 678 O O . ALA A 1 83 ? -7.879 -9.406 5.877 1.00 94.81 83 ALA A O 1
ATOM 679 N N . TYR A 1 84 ? -6.072 -9.630 4.549 1.00 95.69 84 TYR A N 1
ATOM 680 C CA . TYR A 1 84 ? -5.499 -10.763 5.259 1.00 95.69 84 TYR A CA 1
ATOM 681 C C . TYR A 1 84 ? -5.068 -10.385 6.665 1.00 95.69 84 TYR A C 1
ATOM 683 O O . TYR A 1 84 ? -5.446 -11.074 7.608 1.00 95.69 84 TYR A O 1
ATOM 691 N N . LEU A 1 85 ? -4.345 -9.277 6.827 1.00 94.12 85 LEU A N 1
ATOM 692 C CA . LEU A 1 85 ? -3.935 -8.799 8.144 1.00 94.12 85 LEU A CA 1
ATOM 693 C C . LEU A 1 85 ? -5.146 -8.482 9.027 1.00 94.12 85 LEU A C 1
ATOM 695 O O . LEU A 1 85 ? -5.136 -8.801 10.213 1.00 94.12 85 LEU A O 1
ATOM 699 N N . GLY A 1 86 ? -6.224 -7.956 8.437 1.00 90.88 86 GLY A N 1
ATOM 700 C CA . GLY A 1 86 ? -7.501 -7.779 9.123 1.00 90.88 86 GLY A CA 1
ATOM 701 C C . GLY A 1 86 ? -8.069 -9.085 9.678 1.00 90.88 86 GLY A C 1
ATOM 702 O O . GLY A 1 86 ? -8.587 -9.082 10.786 1.00 90.88 86 GLY A O 1
ATOM 703 N N . THR A 1 87 ? -7.945 -10.203 8.955 1.00 90.00 87 THR A N 1
ATOM 704 C CA . THR A 1 87 ? -8.355 -11.529 9.461 1.00 90.00 87 THR A CA 1
ATOM 705 C C . THR A 1 87 ? -7.350 -12.126 10.448 1.00 90.00 87 THR A C 1
ATOM 707 O O . THR A 1 87 ? -7.744 -12.613 11.501 1.00 90.00 87 THR A O 1
ATOM 710 N N . ALA A 1 88 ? -6.050 -12.026 10.160 1.00 89.25 88 ALA A N 1
ATOM 711 C CA . ALA A 1 88 ? -4.970 -12.584 10.973 1.00 89.25 88 ALA A CA 1
ATOM 712 C C . ALA A 1 88 ? -4.845 -11.922 12.352 1.00 89.25 88 ALA A C 1
ATOM 714 O O . ALA A 1 88 ? -4.259 -12.499 13.263 1.00 89.25 88 ALA A O 1
ATOM 715 N N . LEU A 1 89 ? -5.393 -10.715 12.517 1.00 83.56 89 LEU A N 1
ATOM 716 C CA . LEU A 1 89 ? -5.433 -10.041 13.808 1.00 83.56 89 LEU A CA 1
ATOM 717 C C . LEU A 1 89 ? -6.369 -10.739 14.812 1.00 83.56 89 LEU A C 1
ATOM 719 O O . LEU A 1 89 ? -6.081 -10.705 16.009 1.00 83.56 89 LEU A O 1
ATOM 723 N N . PHE A 1 90 ? -7.457 -11.355 14.332 1.00 75.62 90 PHE A N 1
ATOM 724 C CA . PHE A 1 90 ? -8.536 -11.902 15.170 1.00 75.62 90 PHE A CA 1
ATOM 725 C C . PHE A 1 90 ? -8.691 -13.425 15.082 1.00 75.62 90 PHE A C 1
ATOM 727 O O . PHE A 1 90 ? -9.256 -14.021 15.995 1.00 75.62 90 PHE A O 1
ATOM 734 N N . ASP A 1 91 ? -8.199 -14.047 14.010 1.00 80.62 91 ASP A N 1
ATOM 735 C CA . ASP A 1 91 ? -8.287 -15.489 13.797 1.00 80.62 91 ASP A CA 1
ATOM 736 C C . ASP A 1 91 ? -6.895 -16.133 13.888 1.00 80.62 91 ASP A C 1
ATOM 738 O O . ASP A 1 91 ? -5.958 -15.714 13.208 1.00 80.62 91 ASP A O 1
ATOM 742 N N . GLU A 1 92 ? -6.770 -17.208 14.674 1.00 75.06 92 GLU A N 1
ATOM 743 C CA . GLU A 1 92 ? -5.525 -17.990 14.809 1.00 75.06 92 GLU A CA 1
ATOM 744 C C . GLU A 1 92 ? -5.122 -18.696 13.496 1.00 75.06 92 GLU A C 1
ATOM 746 O O . GLU A 1 92 ? -3.938 -18.924 13.238 1.00 75.06 92 GLU A O 1
ATOM 751 N N . HIS A 1 93 ? -6.099 -18.993 12.629 1.00 79.38 93 HIS A N 1
ATOM 752 C CA . HIS A 1 93 ? -5.908 -19.652 11.332 1.00 79.38 93 HIS A CA 1
ATOM 753 C C . HIS A 1 93 ? -6.511 -18.827 10.180 1.00 79.38 93 HIS A C 1
ATOM 755 O O . HIS A 1 93 ? -7.560 -19.188 9.630 1.00 79.38 93 HIS A O 1
ATOM 761 N N . PRO A 1 94 ? -5.871 -17.711 9.790 1.00 85.44 94 PRO A N 1
ATOM 762 C CA . PRO A 1 94 ? -6.380 -16.846 8.734 1.00 85.44 94 PRO A CA 1
ATOM 763 C C . PRO A 1 94 ? -6.363 -17.556 7.375 1.00 85.44 94 PRO A C 1
ATOM 765 O O . PRO A 1 94 ? -5.373 -18.166 6.970 1.00 85.44 94 PRO A O 1
ATOM 768 N N . ARG A 1 95 ? -7.471 -17.456 6.631 1.00 91.00 95 ARG A N 1
ATOM 769 C CA . ARG A 1 95 ? -7.625 -18.089 5.312 1.00 91.00 95 ARG A CA 1
ATOM 770 C C . ARG A 1 95 ? -7.347 -17.095 4.184 1.00 91.00 95 ARG A C 1
ATOM 772 O O . ARG A 1 95 ? -8.092 -16.134 3.999 1.00 91.00 95 ARG A O 1
ATOM 779 N N . LEU A 1 96 ? -6.349 -17.394 3.350 1.00 92.44 96 LEU A N 1
ATOM 780 C CA . LEU A 1 96 ? -5.948 -16.570 2.197 1.00 92.44 96 LEU A CA 1
ATOM 781 C C . LEU A 1 96 ? -7.096 -16.306 1.211 1.00 92.44 96 LEU A C 1
ATOM 783 O O . LEU A 1 96 ? -7.320 -15.170 0.797 1.00 92.44 96 LEU A O 1
ATOM 787 N N . GLY A 1 97 ? -7.878 -17.339 0.878 1.00 91.06 97 GLY A N 1
ATOM 788 C CA . GLY A 1 97 ? -9.001 -17.204 -0.057 1.00 91.06 97 GLY A CA 1
ATOM 789 C C . GLY A 1 97 ? -10.104 -16.266 0.446 1.00 91.06 97 GLY A C 1
ATOM 790 O O . GLY A 1 97 ? -10.728 -15.558 -0.345 1.00 91.06 97 GLY A O 1
ATOM 791 N N . ALA A 1 98 ? -10.318 -16.199 1.764 1.00 89.44 98 ALA A N 1
ATOM 792 C CA . ALA A 1 98 ? -11.282 -15.269 2.346 1.00 89.44 98 ALA A CA 1
ATOM 793 C C . ALA A 1 98 ? -10.802 -13.817 2.206 1.00 89.44 98 ALA A C 1
ATOM 795 O O . ALA A 1 98 ? -11.588 -12.959 1.802 1.00 89.44 98 ALA A O 1
ATOM 796 N N . ALA A 1 99 ? -9.515 -13.566 2.462 1.00 90.88 99 ALA A N 1
ATOM 797 C CA . ALA A 1 99 ? -8.889 -12.257 2.295 1.00 90.88 99 ALA A CA 1
ATOM 798 C C . ALA A 1 99 ? -8.939 -11.768 0.837 1.00 90.88 99 ALA A C 1
ATOM 800 O O . ALA A 1 99 ? -9.364 -10.642 0.574 1.00 90.88 99 ALA A O 1
ATOM 801 N N . LEU A 1 100 ? -8.602 -12.636 -0.123 1.00 92.62 100 LEU A N 1
ATOM 802 C CA . LEU A 1 100 ? -8.684 -12.316 -1.551 1.00 92.62 100 LEU A CA 1
ATOM 803 C C . LEU A 1 100 ? -10.114 -11.987 -1.977 1.00 92.62 100 LEU A C 1
ATOM 805 O O . LEU A 1 100 ? -10.349 -10.964 -2.615 1.00 92.62 100 LEU A O 1
ATOM 809 N N . ARG A 1 101 ? -11.094 -12.799 -1.565 1.00 93.25 101 ARG A N 1
ATOM 810 C CA . ARG A 1 101 ? -12.507 -12.529 -1.855 1.00 93.25 101 ARG A CA 1
ATOM 811 C C . ARG A 1 101 ? -12.962 -11.193 -1.266 1.00 93.25 101 ARG A C 1
ATOM 813 O O . ARG A 1 101 ? -13.711 -10.473 -1.916 1.00 93.25 101 ARG A O 1
ATOM 820 N N . MET A 1 102 ? -12.511 -10.839 -0.061 1.00 89.94 102 MET A N 1
ATOM 821 C CA . MET A 1 102 ? -12.823 -9.543 0.551 1.00 89.94 102 MET A CA 1
ATOM 822 C C . MET A 1 102 ? -12.272 -8.367 -0.257 1.00 89.94 102 MET A C 1
ATOM 824 O O . MET A 1 102 ? -13.002 -7.400 -0.477 1.00 89.94 102 MET A O 1
ATOM 828 N N . ALA A 1 103 ? -11.023 -8.461 -0.720 1.00 90.44 103 ALA A N 1
ATOM 829 C CA . ALA A 1 103 ? -10.422 -7.447 -1.581 1.00 90.44 103 ALA A CA 1
ATOM 830 C C . ALA A 1 103 ? -11.165 -7.348 -2.926 1.00 90.44 103 ALA A C 1
ATOM 832 O O . ALA A 1 103 ? -11.557 -6.256 -3.341 1.00 90.44 103 ALA A O 1
ATOM 833 N N . LEU A 1 104 ? -11.454 -8.493 -3.554 1.00 91.25 104 LEU A N 1
ATOM 834 C CA . LEU A 1 104 ? -12.141 -8.562 -4.842 1.00 91.25 104 LEU A CA 1
ATOM 835 C C . LEU A 1 104 ? -13.560 -8.003 -4.782 1.00 91.25 104 LEU A C 1
ATOM 837 O O . LEU A 1 104 ? -13.931 -7.250 -5.665 1.00 91.25 104 LEU A O 1
ATOM 841 N N . VAL A 1 105 ? -14.353 -8.264 -3.740 1.00 92.44 105 VAL A N 1
ATOM 842 C CA . VAL A 1 105 ? -15.722 -7.708 -3.632 1.00 92.44 105 VAL A CA 1
ATOM 843 C C . VAL A 1 105 ? -15.734 -6.171 -3.670 1.00 92.44 105 VAL A C 1
ATOM 845 O O . VAL A 1 105 ? -16.723 -5.565 -4.081 1.00 92.44 105 VAL A O 1
ATOM 848 N N . ARG A 1 106 ? -14.633 -5.517 -3.282 1.00 92.06 106 ARG A N 1
ATOM 849 C CA . ARG A 1 106 ? -14.500 -4.052 -3.253 1.00 92.06 106 ARG A CA 1
ATOM 850 C C . ARG A 1 106 ? -13.655 -3.483 -4.390 1.00 92.06 106 ARG A C 1
ATOM 852 O O . ARG A 1 106 ? -13.330 -2.298 -4.356 1.00 92.06 106 ARG A O 1
ATOM 859 N N . TRP A 1 107 ? -13.385 -4.269 -5.432 1.00 91.12 107 TRP A N 1
ATOM 860 C CA . TRP A 1 107 ? -12.532 -3.867 -6.552 1.00 91.12 107 TRP A CA 1
ATOM 861 C C . TRP A 1 107 ? -12.956 -2.541 -7.203 1.00 91.12 107 TRP A C 1
ATOM 863 O O . TRP A 1 107 ? -12.107 -1.698 -7.465 1.00 91.12 107 TRP A O 1
ATOM 873 N N . ARG A 1 108 ? -14.265 -2.300 -7.386 1.00 93.06 108 ARG A N 1
ATOM 874 C CA . ARG A 1 108 ? -14.784 -1.051 -7.986 1.00 93.06 108 ARG A CA 1
ATOM 875 C C . ARG A 1 108 ? -14.462 0.177 -7.141 1.00 93.06 108 ARG A C 1
ATOM 877 O O . ARG A 1 108 ? -14.136 1.227 -7.679 1.00 93.06 108 ARG A O 1
ATOM 884 N N . ALA A 1 109 ? -14.566 0.047 -5.820 1.00 92.94 109 ALA A N 1
ATOM 885 C CA . ALA A 1 109 ? -14.243 1.136 -4.908 1.00 92.94 109 ALA A CA 1
ATOM 886 C C . ALA A 1 109 ? -12.743 1.428 -4.922 1.00 92.94 109 ALA A C 1
ATOM 888 O O . ALA A 1 109 ? -12.342 2.581 -5.045 1.00 92.94 109 ALA A O 1
ATOM 889 N N . LEU A 1 110 ? -11.929 0.372 -4.868 1.00 92.94 110 LEU A N 1
ATOM 890 C CA . LEU A 1 110 ? -10.475 0.474 -4.946 1.00 92.94 110 LEU A CA 1
ATOM 891 C C . LEU A 1 110 ? -10.021 1.090 -6.274 1.00 92.94 110 LEU A C 1
ATOM 893 O O . LEU A 1 110 ? -9.126 1.926 -6.257 1.00 92.94 110 LEU A O 1
ATOM 897 N N . LEU A 1 111 ? -10.677 0.751 -7.389 1.00 92.44 111 LEU A N 1
ATOM 898 C CA . LEU A 1 111 ? -10.426 1.350 -8.700 1.00 92.44 111 LEU A CA 1
ATOM 899 C C . LEU A 1 111 ? -10.699 2.858 -8.685 1.00 92.44 111 LEU A C 1
ATOM 901 O O . LEU A 1 111 ? -9.853 3.630 -9.111 1.00 92.44 111 LEU A O 1
ATOM 905 N N . LEU A 1 112 ? -11.853 3.296 -8.169 1.00 94.00 112 LEU A N 1
ATOM 906 C CA . LEU A 1 112 ? -12.193 4.723 -8.112 1.00 94.00 112 LEU A CA 1
ATOM 907 C C . LEU A 1 112 ? -11.214 5.512 -7.236 1.00 94.00 112 LEU A C 1
ATOM 909 O O . LEU A 1 112 ? -10.793 6.603 -7.615 1.00 94.00 112 LEU A O 1
ATOM 913 N N . PHE A 1 113 ? -10.814 4.954 -6.093 1.00 93.50 113 PHE A N 1
ATOM 914 C CA . PHE A 1 113 ? -9.797 5.574 -5.246 1.00 93.50 113 PHE A CA 1
ATOM 915 C C . PHE A 1 113 ? -8.402 5.553 -5.876 1.00 93.50 113 PHE A C 1
ATOM 917 O O . PHE A 1 113 ? -7.664 6.523 -5.723 1.00 93.50 113 PHE A O 1
ATOM 924 N N . GLY A 1 114 ? -8.062 4.496 -6.614 1.00 92.94 114 GLY A N 1
ATOM 925 C CA . GLY A 1 114 ? -6.855 4.414 -7.433 1.00 92.94 114 GLY A CA 1
ATOM 926 C C . GLY A 1 114 ? -6.822 5.501 -8.500 1.00 92.94 114 GLY A C 1
ATOM 927 O O . GLY A 1 114 ? -5.884 6.286 -8.545 1.00 92.94 114 GLY A O 1
ATOM 928 N N . LEU A 1 115 ? -7.888 5.638 -9.288 1.00 95.06 115 LEU A N 1
ATOM 929 C CA . LEU A 1 115 ? -8.017 6.691 -10.299 1.00 95.06 115 LEU A CA 1
ATOM 930 C C . LEU A 1 115 ? -7.938 8.090 -9.683 1.00 95.06 115 LEU A C 1
ATOM 932 O O . LEU A 1 115 ? -7.232 8.947 -10.205 1.00 95.06 115 LEU A O 1
ATOM 936 N N . TYR A 1 116 ? -8.598 8.314 -8.544 1.00 94.00 116 TYR A N 1
ATOM 937 C CA . TYR A 1 116 ? -8.478 9.571 -7.807 1.00 94.00 116 TYR A CA 1
ATOM 938 C C . TYR A 1 116 ? -7.031 9.834 -7.360 1.00 94.00 116 TYR A C 1
ATOM 940 O O . TYR A 1 116 ? -6.526 10.943 -7.521 1.00 94.00 116 TYR A O 1
ATOM 948 N N . ARG A 1 117 ? -6.328 8.813 -6.854 1.00 91.12 117 ARG A N 1
ATOM 949 C CA . ARG A 1 117 ? -4.911 8.919 -6.486 1.00 91.12 117 ARG A CA 1
ATOM 950 C C . ARG A 1 117 ? -4.022 9.212 -7.694 1.00 91.12 117 ARG A C 1
ATOM 952 O O . ARG A 1 117 ? -3.126 10.040 -7.581 1.00 91.12 117 ARG A O 1
ATOM 959 N N . GLY A 1 118 ? -4.282 8.575 -8.833 1.00 91.19 118 GLY A N 1
ATOM 960 C CA . GLY A 1 118 ? -3.585 8.825 -10.095 1.00 91.19 118 GLY A CA 1
ATOM 961 C C . GLY A 1 118 ? -3.809 10.238 -10.625 1.00 91.19 118 GLY A C 1
ATOM 962 O O . GLY A 1 118 ? -2.861 10.891 -11.045 1.00 91.19 118 GLY A O 1
ATOM 963 N N . LEU A 1 119 ? -5.038 10.754 -10.525 1.00 94.00 119 LEU A N 1
ATOM 964 C CA . LEU A 1 119 ? -5.353 12.136 -10.887 1.00 94.00 119 LEU A CA 1
ATOM 965 C C . LEU A 1 119 ? -4.556 13.128 -10.032 1.00 94.00 119 LEU A C 1
ATOM 967 O O . LEU A 1 119 ? -3.995 14.082 -10.562 1.00 94.00 119 LEU A O 1
ATOM 971 N N . LEU A 1 120 ? -4.458 12.884 -8.721 1.00 88.81 120 LEU A N 1
ATOM 972 C CA . LEU A 1 120 ? -3.598 13.684 -7.845 1.00 88.81 120 LEU A CA 1
ATOM 973 C C . LEU A 1 120 ? -2.114 13.518 -8.198 1.00 88.81 120 LEU A C 1
ATOM 975 O O . LEU A 1 120 ? -1.371 14.487 -8.117 1.00 88.81 120 LEU A O 1
ATOM 979 N N . ALA A 1 121 ? -1.679 12.329 -8.621 1.00 88.56 121 ALA A N 1
ATOM 980 C CA . ALA A 1 121 ? -0.294 12.061 -9.011 1.00 88.56 121 ALA A CA 1
ATOM 981 C C . ALA A 1 121 ? 0.162 12.832 -10.260 1.00 88.56 121 ALA A C 1
ATOM 983 O O . ALA A 1 121 ? 1.368 12.987 -10.448 1.00 88.56 121 ALA A O 1
ATOM 984 N N . LEU A 1 122 ? -0.766 13.373 -11.066 1.00 90.44 122 LEU A N 1
ATOM 985 C CA . LEU A 1 122 ? -0.416 14.279 -12.166 1.00 90.44 122 LEU A CA 1
ATOM 986 C C . LEU A 1 122 ? 0.380 15.492 -11.665 1.00 90.44 122 LEU A C 1
ATOM 988 O O . LEU A 1 122 ? 1.287 15.973 -12.340 1.00 90.44 122 LEU A O 1
ATOM 992 N N . ILE A 1 123 ? 0.076 15.957 -10.455 1.00 89.88 123 ILE A N 1
ATOM 993 C CA . ILE A 1 123 ? 0.829 16.999 -9.767 1.00 89.88 123 ILE A CA 1
ATOM 994 C C . ILE A 1 123 ? 1.312 16.381 -8.454 1.00 89.88 123 ILE A C 1
ATOM 996 O O . ILE A 1 123 ? 0.563 16.404 -7.481 1.00 89.88 123 ILE A O 1
ATOM 1000 N N . PRO A 1 124 ? 2.545 15.841 -8.375 1.00 80.56 124 PRO A N 1
ATOM 1001 C CA . PRO A 1 124 ? 3.002 15.048 -7.229 1.00 80.56 124 PRO A CA 1
ATOM 1002 C C . PRO A 1 124 ? 2.784 15.703 -5.858 1.00 80.56 124 PRO A C 1
ATOM 1004 O O . PRO A 1 124 ? 2.496 15.012 -4.885 1.00 80.56 124 PRO A O 1
ATOM 1007 N N . LEU A 1 125 ? 2.826 17.038 -5.776 1.00 82.69 125 LEU A N 1
ATOM 1008 C CA . LEU A 1 125 ? 2.518 17.788 -4.554 1.00 82.69 125 LEU A CA 1
ATOM 1009 C C . LEU A 1 125 ? 1.089 17.535 -4.029 1.00 82.69 125 LEU A C 1
ATOM 1011 O O . LEU A 1 125 ? 0.867 17.506 -2.820 1.00 82.69 125 LEU A O 1
ATOM 1015 N N . LEU A 1 126 ? 0.117 17.302 -4.914 1.00 85.44 126 LEU A N 1
ATOM 1016 C CA . LEU A 1 126 ? -1.271 17.013 -4.552 1.00 85.44 126 LEU A CA 1
ATOM 1017 C C . LEU A 1 126 ? -1.460 15.610 -3.963 1.00 85.44 126 LEU A C 1
ATOM 1019 O O . LEU A 1 126 ? -2.479 15.370 -3.313 1.00 85.44 126 LEU A O 1
ATOM 1023 N N . LEU A 1 127 ? -0.491 14.695 -4.101 1.00 81.69 127 LEU A N 1
ATOM 1024 C CA . LEU A 1 127 ? -0.547 13.383 -3.441 1.00 81.69 127 LEU A CA 1
ATOM 1025 C C . LEU A 1 127 ? -0.591 13.496 -1.915 1.00 81.69 127 LEU A C 1
ATOM 1027 O O . LEU A 1 127 ? -1.154 12.621 -1.261 1.00 81.69 127 LEU A O 1
ATOM 1031 N N . VAL A 1 128 ? -0.087 14.597 -1.350 1.00 79.75 128 VAL A N 1
ATOM 1032 C CA . VAL A 1 128 ? -0.198 14.916 0.083 1.00 79.75 128 VAL A CA 1
ATOM 1033 C C . VAL A 1 128 ? -1.659 15.020 0.537 1.00 79.75 128 VAL A C 1
ATOM 1035 O O . VAL A 1 128 ? -1.960 14.791 1.707 1.00 79.75 128 VAL A O 1
ATOM 1038 N N . LEU A 1 129 ? -2.585 15.334 -0.375 1.00 83.38 129 LEU A N 1
ATOM 1039 C CA . LEU A 1 129 ? -4.013 15.444 -0.079 1.00 83.38 129 LEU A CA 1
ATOM 1040 C C . LEU A 1 129 ? -4.724 14.085 -0.054 1.00 83.38 129 LEU A C 1
ATOM 1042 O O . LEU A 1 129 ? -5.849 14.012 0.458 1.00 83.38 129 LEU A O 1
ATOM 1046 N N . TYR A 1 130 ? -4.102 13.036 -0.603 1.00 84.00 130 TYR A N 1
ATOM 1047 C CA . TYR A 1 130 ? -4.697 11.708 -0.692 1.00 84.00 130 TYR A CA 1
ATOM 1048 C C . TYR A 1 130 ? -4.863 11.091 0.706 1.00 84.00 130 TYR A C 1
ATOM 1050 O O . TYR A 1 130 ? -3.898 11.049 1.472 1.00 84.00 130 TYR A O 1
ATOM 1058 N N . PRO A 1 131 ? -6.059 10.590 1.068 1.00 84.50 131 PRO A N 1
ATOM 1059 C CA . PRO A 1 131 ? -6.265 10.043 2.397 1.00 84.50 131 PRO A CA 1
ATOM 1060 C C . PRO A 1 131 ? -5.428 8.778 2.647 1.00 84.50 131 PRO A C 1
ATOM 1062 O O . PRO A 1 131 ? -5.474 7.825 1.852 1.00 84.50 131 PRO A O 1
ATOM 1065 N N . PRO A 1 132 ? -4.706 8.710 3.776 1.00 81.69 132 PRO A N 1
ATOM 1066 C CA . PRO A 1 132 ? -4.043 7.482 4.187 1.00 81.69 132 PRO A CA 1
ATOM 1067 C C . PRO A 1 132 ? -5.072 6.392 4.502 1.00 81.69 132 PRO A C 1
ATOM 1069 O O . PRO A 1 132 ? -6.247 6.656 4.740 1.00 81.69 132 PRO A O 1
ATOM 1072 N N . HIS A 1 133 ? -4.620 5.143 4.515 1.00 88.94 133 HIS A N 1
ATOM 1073 C CA . HIS A 1 133 ? -5.433 3.975 4.886 1.00 88.94 133 HIS A CA 1
ATOM 1074 C C . HIS A 1 133 ? -6.662 3.682 3.998 1.00 88.94 133 HIS A C 1
ATOM 1076 O O . HIS A 1 133 ? -7.594 2.987 4.403 1.00 88.94 133 HIS A O 1
ATOM 1082 N N . THR A 1 134 ? -6.677 4.190 2.761 1.00 89.88 134 THR A N 1
ATOM 1083 C CA . THR A 1 134 ? -7.814 3.997 1.845 1.00 89.88 134 THR A CA 1
ATOM 1084 C C . THR A 1 134 ? -8.142 2.518 1.603 1.00 89.88 134 THR A C 1
ATOM 1086 O O . THR A 1 134 ? -9.315 2.144 1.632 1.00 89.88 134 THR A O 1
ATOM 1089 N N . ALA A 1 135 ? -7.135 1.654 1.426 1.00 89.94 135 ALA A N 1
ATOM 1090 C CA . ALA A 1 135 ? -7.372 0.226 1.208 1.00 89.94 135 ALA A CA 1
ATOM 1091 C C . ALA A 1 135 ? -7.983 -0.462 2.446 1.00 89.94 135 ALA A C 1
ATOM 1093 O O . ALA A 1 135 ? -8.919 -1.243 2.304 1.00 89.94 135 ALA A O 1
ATOM 1094 N N . GLU A 1 136 ? -7.514 -0.145 3.656 1.00 93.75 136 GLU A N 1
ATOM 1095 C CA . GLU A 1 136 ? -8.003 -0.713 4.918 1.00 93.75 136 GLU A CA 1
ATOM 1096 C C . GLU A 1 136 ? -9.453 -0.310 5.151 1.00 93.75 136 GLU A C 1
ATOM 1098 O O . GLU A 1 136 ? -10.292 -1.178 5.375 1.00 93.75 136 GLU A O 1
ATOM 1103 N N . VAL A 1 137 ? -9.785 0.979 5.025 1.00 92.69 137 VAL A N 1
ATOM 1104 C CA . VAL A 1 137 ? -11.166 1.446 5.220 1.00 92.69 137 VAL A CA 1
ATOM 1105 C C . VAL A 1 137 ? -12.100 0.817 4.181 1.00 92.69 137 VAL A C 1
ATOM 1107 O O . VAL A 1 137 ? -13.174 0.329 4.533 1.00 92.69 137 VAL A O 1
ATOM 1110 N N . CYS A 1 138 ? -11.694 0.754 2.908 1.00 92.19 138 CYS A N 1
ATOM 1111 C CA . CYS A 1 138 ? -12.511 0.142 1.853 1.00 92.19 138 CYS A CA 1
ATOM 1112 C C . CYS A 1 138 ? -12.791 -1.344 2.110 1.00 92.19 138 CYS A C 1
ATOM 1114 O O . CYS A 1 138 ? -13.927 -1.805 1.964 1.00 92.19 138 CYS A O 1
ATOM 1116 N N . VAL A 1 139 ? -11.751 -2.101 2.457 1.00 92.62 139 VAL A N 1
ATOM 1117 C CA . VAL A 1 139 ? -11.808 -3.562 2.556 1.00 92.62 139 VAL A CA 1
ATOM 1118 C C . VAL A 1 139 ? -12.393 -4.019 3.893 1.00 92.62 139 VAL A C 1
ATOM 1120 O O . VAL A 1 139 ? -13.208 -4.947 3.923 1.00 92.62 139 VAL A O 1
ATOM 1123 N N . LEU A 1 140 ? -11.993 -3.382 4.995 1.00 91.50 140 LEU A N 1
ATOM 1124 C CA . LEU A 1 140 ? -12.323 -3.815 6.353 1.00 91.50 140 LEU A CA 1
ATOM 1125 C C . LEU A 1 140 ? -13.645 -3.226 6.838 1.00 91.50 140 LEU A C 1
ATOM 1127 O O . LEU A 1 140 ? -14.460 -3.962 7.390 1.00 91.50 140 LEU A O 1
ATOM 1131 N N . GLU A 1 141 ? -13.892 -1.932 6.613 1.00 90.19 141 GLU A N 1
ATOM 1132 C CA . GLU A 1 141 ? -15.117 -1.287 7.111 1.00 90.19 141 GLU A CA 1
ATOM 1133 C C . GLU A 1 141 ? -16.331 -1.559 6.210 1.00 90.19 141 GLU A C 1
ATOM 1135 O O . GLU A 1 141 ? -17.467 -1.442 6.662 1.00 90.19 141 GLU A O 1
ATOM 1140 N N . ARG A 1 142 ? -16.115 -1.976 4.951 1.00 87.06 142 ARG A N 1
ATOM 1141 C CA . ARG A 1 142 ? -17.167 -2.416 4.009 1.00 87.06 142 ARG A CA 1
ATOM 1142 C C . ARG A 1 142 ? -18.319 -1.410 3.842 1.00 87.06 142 ARG A C 1
ATOM 1144 O O . ARG A 1 142 ? -19.453 -1.786 3.534 1.00 87.06 142 ARG A O 1
ATOM 1151 N N . GLN A 1 143 ? -18.020 -0.129 3.993 1.00 87.56 143 GLN A N 1
ATOM 1152 C CA . GLN A 1 143 ? -18.979 0.960 3.860 1.00 87.56 143 GLN A CA 1
ATOM 1153 C C . GLN A 1 143 ? -19.262 1.302 2.381 1.00 87.56 143 GLN A C 1
ATOM 1155 O O . GLN A 1 143 ? -18.490 0.926 1.492 1.00 87.56 143 GLN A O 1
ATOM 1160 N N . PRO A 1 144 ? -20.383 1.984 2.073 1.00 90.12 144 PRO A N 1
ATOM 1161 C CA . PRO A 1 144 ? -20.595 2.580 0.755 1.00 90.12 144 PRO A CA 1
ATOM 1162 C C . PRO A 1 144 ? -19.604 3.730 0.508 1.00 90.12 144 PRO A C 1
ATOM 1164 O O . PRO A 1 144 ? -19.162 4.383 1.451 1.00 90.12 144 PRO A O 1
ATOM 1167 N N . LEU A 1 145 ? -19.310 4.029 -0.764 1.00 89.19 145 LEU A N 1
ATOM 1168 C CA . LEU A 1 145 ? -18.260 4.977 -1.180 1.00 89.19 145 LEU A CA 1
ATOM 1169 C C . LEU A 1 145 ? -18.316 6.337 -0.469 1.00 89.19 145 LEU A C 1
ATOM 1171 O O . LEU A 1 145 ? -17.298 6.822 0.017 1.00 89.19 145 LEU A O 1
ATOM 1175 N N . GLY A 1 146 ? -19.504 6.939 -0.360 1.00 90.69 146 GLY A N 1
ATOM 1176 C CA . GLY A 1 146 ? -19.662 8.235 0.308 1.00 90.69 146 GLY A CA 1
ATOM 1177 C C . GLY A 1 146 ? -19.406 8.181 1.819 1.00 90.69 146 GLY A C 1
ATOM 1178 O O . GLY A 1 146 ? -18.907 9.142 2.404 1.00 90.69 146 GLY A O 1
ATOM 1179 N N . ALA A 1 147 ? -19.710 7.056 2.472 1.00 90.75 147 ALA A N 1
ATOM 1180 C CA . ALA A 1 147 ? -19.372 6.854 3.879 1.00 90.75 147 ALA A CA 1
ATOM 1181 C C . ALA A 1 147 ? -17.866 6.612 4.049 1.00 90.75 147 ALA A C 1
ATOM 1183 O O . ALA A 1 147 ? -17.253 7.268 4.886 1.00 90.75 147 ALA A O 1
ATOM 1184 N N . THR A 1 148 ? -17.257 5.804 3.174 1.00 91.56 148 THR A N 1
ATOM 1185 C CA . THR A 1 148 ? -15.803 5.604 3.120 1.00 91.56 148 THR A CA 1
ATOM 1186 C C . THR A 1 148 ? -15.052 6.923 2.953 1.00 91.56 148 THR A C 1
ATOM 1188 O O . THR A 1 148 ? -14.087 7.165 3.669 1.00 91.56 148 THR A O 1
ATOM 1191 N N . TRP A 1 149 ? -15.506 7.817 2.070 1.00 90.88 149 TRP A N 1
ATOM 1192 C CA . TRP A 1 149 ? -14.871 9.125 1.887 1.00 90.88 149 TRP A CA 1
ATOM 1193 C C . TRP A 1 149 ? -14.937 9.997 3.141 1.00 90.88 149 TRP A C 1
ATOM 1195 O O . TRP A 1 149 ? -13.917 10.518 3.589 1.00 90.88 149 TRP A O 1
ATOM 1205 N N . ARG A 1 150 ? -16.126 10.125 3.746 1.00 91.06 150 ARG A N 1
ATOM 1206 C CA . ARG A 1 150 ? -16.304 10.889 4.993 1.00 91.06 150 ARG A CA 1
ATOM 1207 C C . ARG A 1 150 ? -15.437 10.329 6.114 1.00 91.06 150 ARG A C 1
ATOM 1209 O O . ARG A 1 150 ? -14.805 11.085 6.849 1.00 91.06 150 ARG A O 1
ATOM 1216 N N . ARG A 1 151 ? -15.362 9.003 6.197 1.00 89.69 151 ARG A N 1
ATOM 1217 C CA . ARG A 1 151 ? -14.513 8.296 7.144 1.00 89.69 151 ARG A CA 1
ATOM 1218 C C . ARG A 1 151 ? -13.035 8.614 6.922 1.00 89.69 151 ARG A C 1
ATOM 1220 O O . ARG A 1 151 ? -12.363 9.039 7.855 1.00 89.69 151 ARG A O 1
ATOM 1227 N N . LEU A 1 152 ? -12.543 8.494 5.694 1.00 89.00 152 LEU A N 1
ATOM 1228 C CA . LEU A 1 152 ? -11.163 8.822 5.337 1.00 89.00 152 LEU A CA 1
ATOM 1229 C C . LEU A 1 152 ? -10.811 10.287 5.632 1.00 89.00 152 LEU A C 1
ATOM 1231 O O . LEU A 1 152 ? -9.758 10.563 6.205 1.00 89.00 152 LEU A O 1
ATOM 1235 N N . ALA A 1 153 ? -11.713 11.219 5.318 1.00 87.06 153 ALA A N 1
ATOM 1236 C CA . ALA A 1 153 ? -11.543 12.632 5.641 1.00 87.06 153 ALA A CA 1
ATOM 1237 C C . ALA A 1 153 ? -11.428 12.866 7.159 1.00 87.06 153 ALA A C 1
ATOM 1239 O O . ALA A 1 153 ? -10.575 13.641 7.589 1.00 87.06 153 ALA A O 1
ATOM 1240 N N . SER A 1 154 ? -12.223 12.152 7.968 1.00 86.00 154 SER A N 1
ATOM 1241 C CA . SER A 1 154 ? -12.159 12.231 9.435 1.00 86.00 154 SER A CA 1
ATOM 1242 C C . SER A 1 154 ? -10.857 11.675 10.024 1.00 86.00 154 SER A C 1
ATOM 1244 O O . SER A 1 154 ? -10.361 12.198 11.016 1.00 86.00 154 SER A O 1
ATOM 1246 N N . LEU A 1 155 ? -10.268 10.644 9.405 1.00 83.50 155 LEU A N 1
ATOM 1247 C CA . LEU A 1 155 ? -8.980 10.090 9.837 1.00 83.50 155 LEU A CA 1
ATOM 1248 C C . LEU A 1 155 ? -7.811 11.000 9.430 1.00 83.50 155 LEU A C 1
ATOM 1250 O O . LEU A 1 155 ? -6.841 11.134 10.176 1.00 83.50 155 LEU A O 1
ATOM 1254 N N . ARG A 1 156 ? -7.915 11.680 8.279 1.00 80.44 156 ARG A N 1
ATOM 1255 C CA . ARG A 1 156 ? -6.872 12.584 7.768 1.00 80.44 156 ARG A CA 1
ATOM 1256 C C . ARG A 1 156 ? -6.613 13.778 8.688 1.00 80.44 156 ARG A C 1
ATOM 1258 O O . ARG A 1 156 ? -5.458 14.133 8.889 1.00 80.44 156 ARG A O 1
ATOM 1265 N N . THR A 1 157 ? -7.658 14.405 9.230 1.00 73.50 157 THR A N 1
ATOM 1266 C CA . THR A 1 157 ? -7.514 15.584 10.110 1.00 73.50 157 THR A CA 1
ATOM 1267 C C . THR A 1 157 ? -6.781 15.264 11.408 1.00 73.50 157 THR A C 1
ATOM 1269 O O . THR A 1 157 ? -6.119 16.124 11.972 1.00 73.50 157 THR A O 1
ATOM 1272 N N . VAL A 1 158 ? -6.884 14.023 11.875 1.00 69.38 158 VAL A N 1
ATOM 1273 C CA . VAL A 1 158 ? -6.203 13.548 13.081 1.00 69.38 158 VAL A CA 1
ATOM 1274 C C . VAL A 1 158 ? -4.749 13.196 12.789 1.00 69.38 158 VAL A C 1
ATOM 1276 O O . VAL A 1 158 ? -3.865 13.473 13.595 1.00 69.38 158 VAL A O 1
ATOM 1279 N N . TRP A 1 159 ? -4.503 12.585 11.633 1.00 67.38 159 TRP A N 1
ATOM 1280 C CA . TRP A 1 159 ? -3.187 12.083 11.269 1.00 67.38 159 TRP A CA 1
ATOM 1281 C C . TRP A 1 159 ? -2.266 13.139 10.642 1.00 67.38 159 TRP A C 1
ATOM 1283 O O . TRP A 1 159 ? -1.078 12.889 10.476 1.00 67.38 159 TRP A O 1
ATOM 1293 N N . SER A 1 160 ? -2.759 14.341 10.322 1.00 65.81 160 SER A N 1
ATOM 1294 C CA . SER A 1 160 ? -1.975 15.382 9.634 1.00 65.81 160 SER A CA 1
ATOM 1295 C C . SER A 1 160 ? -0.685 15.788 10.365 1.00 65.81 160 SER A C 1
ATOM 1297 O O . SER A 1 160 ? 0.307 16.116 9.712 1.00 65.81 160 SER A O 1
ATOM 1299 N N . ASN A 1 161 ? -0.653 15.711 11.700 1.00 66.62 161 ASN A N 1
ATOM 1300 C CA . ASN A 1 161 ? 0.552 16.028 12.477 1.00 66.62 161 ASN A CA 1
ATOM 1301 C C . ASN A 1 161 ? 1.627 14.929 12.377 1.00 66.62 161 ASN A C 1
ATOM 1303 O O . ASN A 1 161 ? 2.807 15.243 12.246 1.00 66.62 161 ASN A O 1
ATOM 1307 N N . GLU A 1 162 ? 1.240 13.650 12.367 1.00 69.06 162 GLU A N 1
ATOM 1308 C CA . GLU A 1 162 ? 2.171 12.522 12.186 1.00 69.06 162 GLU A CA 1
ATOM 1309 C C . GLU A 1 162 ? 2.538 12.314 10.700 1.00 69.06 162 GLU A C 1
ATOM 1311 O O . GLU A 1 162 ? 3.649 11.891 10.378 1.00 69.06 162 GLU A O 1
ATOM 1316 N N . TRP A 1 163 ? 1.648 12.691 9.774 1.00 65.56 163 TRP A N 1
ATOM 1317 C CA . TRP A 1 163 ? 1.875 12.643 8.325 1.00 65.56 163 TRP A CA 1
ATOM 1318 C C . TRP A 1 163 ? 3.022 13.535 7.872 1.00 65.56 163 TRP A C 1
ATOM 1320 O O . TRP A 1 163 ? 3.795 13.148 7.003 1.00 65.56 163 TRP A O 1
ATOM 1330 N N . THR A 1 164 ? 3.159 14.718 8.468 1.00 65.62 164 THR A N 1
ATOM 1331 C CA . THR A 1 164 ? 4.241 15.646 8.116 1.00 65.62 164 THR A CA 1
ATOM 1332 C C . THR A 1 164 ? 5.605 15.025 8.434 1.00 65.62 164 THR A C 1
ATOM 1334 O O . THR A 1 164 ? 6.522 15.099 7.621 1.00 65.62 164 THR A O 1
ATOM 1337 N N . LEU A 1 165 ? 5.717 14.311 9.561 1.00 66.69 165 LEU A N 1
ATOM 1338 C CA . LEU A 1 165 ? 6.902 13.514 9.896 1.00 66.69 165 LEU A CA 1
ATOM 1339 C C . LEU A 1 165 ? 7.098 12.342 8.921 1.00 66.69 165 LEU A C 1
ATOM 1341 O O . LEU A 1 165 ? 8.218 12.101 8.478 1.00 66.69 165 LEU A O 1
ATOM 1345 N N . HIS A 1 166 ? 6.031 11.641 8.527 1.00 65.75 166 HIS A N 1
ATOM 1346 C CA . HIS A 1 166 ? 6.121 10.598 7.499 1.00 65.75 166 HIS A CA 1
ATOM 1347 C C . HIS A 1 166 ? 6.589 11.128 6.143 1.00 65.75 166 HIS A C 1
ATOM 1349 O O . HIS A 1 166 ? 7.383 10.464 5.489 1.00 65.75 166 HIS A O 1
ATOM 1355 N N . LEU A 1 167 ? 6.124 12.300 5.717 1.00 67.94 167 LEU A N 1
ATOM 1356 C CA . LEU A 1 167 ? 6.503 12.886 4.437 1.00 67.94 167 LEU A CA 1
ATOM 1357 C C . LEU A 1 167 ? 7.952 13.392 4.466 1.00 67.94 167 LEU A C 1
ATOM 1359 O O . LEU A 1 167 ? 8.692 13.148 3.520 1.00 67.94 167 LEU A O 1
ATOM 1363 N N . LEU A 1 168 ? 8.361 14.055 5.555 1.00 67.19 168 LEU A N 1
ATOM 1364 C CA . LEU A 1 168 ? 9.683 14.680 5.677 1.00 67.19 168 LEU A CA 1
ATOM 1365 C C . LEU A 1 168 ? 10.805 13.702 6.048 1.00 67.19 168 LEU A C 1
ATOM 1367 O O . LEU A 1 168 ? 11.926 13.881 5.588 1.00 67.19 168 LEU A O 1
ATOM 1371 N N . LEU A 1 169 ? 10.534 12.683 6.868 1.00 62.88 169 LEU A N 1
ATOM 1372 C CA . LEU A 1 169 ? 11.526 11.678 7.281 1.00 62.88 169 LEU A CA 1
ATOM 1373 C C . LEU A 1 169 ? 11.284 10.327 6.608 1.00 62.88 169 LEU A C 1
ATOM 1375 O O . LEU A 1 169 ? 12.201 9.749 6.030 1.00 62.88 169 LEU A O 1
ATOM 1379 N N . GLY A 1 170 ? 10.047 9.828 6.658 1.00 60.53 170 GLY A N 1
ATOM 1380 C CA . GLY A 1 170 ? 9.696 8.512 6.116 1.00 60.53 170 GLY A CA 1
ATOM 1381 C C . GLY A 1 170 ? 9.807 8.431 4.591 1.00 60.53 170 GLY A C 1
ATOM 1382 O O . GLY A 1 170 ? 10.299 7.433 4.079 1.00 60.53 170 GLY A O 1
ATOM 1383 N N . GLY A 1 171 ? 9.405 9.482 3.872 1.00 68.25 171 GLY A N 1
ATOM 1384 C CA . GLY A 1 171 ? 9.471 9.571 2.413 1.00 68.25 171 GLY A CA 1
ATOM 1385 C C . GLY A 1 171 ? 10.902 9.447 1.881 1.00 68.25 171 GLY A C 1
ATOM 1386 O O . GLY A 1 171 ? 11.157 8.551 1.077 1.00 68.25 171 GLY A O 1
ATOM 1387 N N . PRO A 1 172 ? 11.856 10.269 2.356 1.00 67.25 172 PRO A N 1
ATOM 1388 C CA . PRO A 1 172 ? 13.264 10.143 1.986 1.00 67.25 172 PRO A CA 1
ATOM 1389 C C . PRO A 1 172 ? 13.888 8.808 2.396 1.00 67.25 172 PRO A C 1
ATOM 1391 O O . PRO A 1 172 ? 14.567 8.193 1.582 1.00 67.25 172 PRO A O 1
ATOM 1394 N N . LEU A 1 173 ? 13.623 8.314 3.614 1.00 65.00 173 LEU A N 1
ATOM 1395 C CA . LEU A 1 173 ? 14.094 6.992 4.055 1.00 65.00 173 LEU A CA 1
ATOM 1396 C C . LEU A 1 173 ? 13.555 5.862 3.167 1.00 65.00 173 LEU A C 1
ATOM 1398 O O . LEU A 1 173 ? 14.281 4.924 2.856 1.00 65.00 173 LEU A O 1
ATOM 1402 N N . MET A 1 174 ? 12.300 5.962 2.724 1.00 67.12 174 MET A N 1
ATOM 1403 C CA . MET A 1 174 ? 11.706 5.030 1.768 1.00 67.12 174 MET A CA 1
ATOM 1404 C C . MET A 1 174 ? 12.3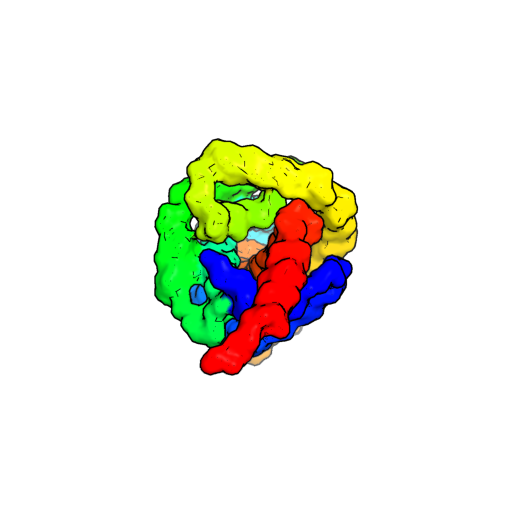40 5.140 0.386 1.00 67.12 174 MET A C 1
ATOM 1406 O O . MET A 1 174 ? 12.638 4.110 -0.203 1.00 67.12 174 MET A O 1
ATOM 1410 N N . ALA A 1 175 ? 12.557 6.351 -0.131 1.00 69.75 175 ALA A N 1
ATOM 1411 C CA . ALA A 1 175 ? 13.211 6.552 -1.422 1.00 69.75 175 ALA A CA 1
ATOM 1412 C C . ALA A 1 175 ? 14.633 5.976 -1.408 1.00 69.75 175 ALA A C 1
ATOM 1414 O O . ALA A 1 175 ? 15.008 5.226 -2.302 1.00 69.75 175 ALA A O 1
ATOM 1415 N N . LEU A 1 176 ? 15.380 6.242 -0.339 1.00 71.94 176 LEU A N 1
ATOM 1416 C CA . LEU A 1 176 ? 16.710 5.697 -0.097 1.00 71.94 176 LEU A CA 1
ATOM 1417 C C . LEU A 1 176 ? 16.678 4.165 0.018 1.00 71.94 176 LEU A C 1
ATOM 1419 O O . LEU A 1 176 ? 17.481 3.487 -0.610 1.00 71.94 176 LEU A O 1
ATOM 1423 N N . GLY A 1 177 ? 15.713 3.607 0.753 1.00 73.81 177 GLY A N 1
ATOM 1424 C CA . GLY A 1 177 ? 15.510 2.160 0.848 1.00 73.81 177 GLY A CA 1
ATOM 1425 C C . GLY A 1 177 ? 15.148 1.507 -0.490 1.00 73.81 177 GLY A C 1
ATOM 1426 O O . GLY A 1 177 ? 15.640 0.422 -0.782 1.00 73.81 177 GLY A O 1
ATOM 1427 N N . VAL A 1 178 ? 14.335 2.168 -1.322 1.00 71.38 178 VAL A N 1
ATOM 1428 C CA . VAL A 1 178 ? 14.036 1.727 -2.695 1.00 71.38 178 VAL A CA 1
ATOM 1429 C C . VAL A 1 178 ? 15.306 1.736 -3.534 1.00 71.38 178 VAL A C 1
ATOM 1431 O O . VAL A 1 178 ? 15.580 0.735 -4.183 1.00 71.38 178 VAL A O 1
ATOM 1434 N N . ILE A 1 179 ? 16.092 2.816 -3.489 1.00 74.19 179 ILE A N 1
ATOM 1435 C CA . ILE A 1 179 ? 17.369 2.913 -4.208 1.00 74.19 179 ILE A CA 1
ATOM 1436 C C . ILE A 1 179 ? 18.280 1.756 -3.788 1.00 74.19 179 ILE A C 1
ATOM 1438 O O . ILE A 1 179 ? 18.663 0.960 -4.636 1.00 74.19 179 ILE A O 1
ATOM 1442 N N . PHE A 1 180 ? 18.523 1.569 -2.487 1.00 76.94 180 PHE A N 1
ATOM 1443 C CA . PHE A 1 180 ? 19.343 0.462 -1.981 1.00 76.94 180 PHE A CA 1
ATOM 1444 C C . PHE A 1 180 ? 18.810 -0.924 -2.353 1.00 76.94 180 PHE A C 1
ATOM 1446 O O . PHE A 1 180 ? 19.592 -1.847 -2.566 1.00 76.94 180 PHE A O 1
ATOM 1453 N N . LEU A 1 181 ? 17.491 -1.099 -2.430 1.00 79.38 181 LEU A N 1
ATOM 1454 C CA . LEU A 1 181 ? 16.911 -2.364 -2.861 1.00 79.38 181 LEU A CA 1
ATOM 1455 C C . LEU A 1 181 ? 17.115 -2.596 -4.362 1.00 79.38 181 LEU A C 1
ATOM 1457 O O . LEU A 1 181 ? 17.405 -3.725 -4.749 1.00 79.38 181 LEU A O 1
ATOM 1461 N N . ILE A 1 182 ? 16.983 -1.558 -5.194 1.00 72.75 182 ILE A N 1
ATOM 1462 C CA . ILE A 1 182 ? 17.274 -1.641 -6.632 1.00 72.75 182 ILE A CA 1
ATOM 1463 C C . ILE A 1 182 ? 18.744 -2.024 -6.830 1.00 72.75 182 ILE A C 1
ATOM 1465 O O . ILE A 1 182 ? 19.012 -3.004 -7.521 1.00 72.75 182 ILE A O 1
ATOM 1469 N N . GLU A 1 183 ? 19.660 -1.335 -6.141 1.00 71.25 183 GLU A N 1
ATOM 1470 C CA . GLU A 1 183 ? 21.099 -1.644 -6.112 1.00 71.25 183 GLU A CA 1
ATOM 1471 C C . GLU A 1 183 ? 21.355 -3.110 -5.743 1.00 71.25 183 GLU A C 1
ATOM 1473 O O . GLU A 1 183 ? 22.036 -3.844 -6.455 1.00 71.25 183 GLU A O 1
ATOM 1478 N N . ALA A 1 184 ? 20.760 -3.576 -4.641 1.00 77.12 184 ALA A N 1
ATOM 1479 C CA . ALA A 1 184 ? 20.953 -4.941 -4.167 1.00 77.12 184 ALA A CA 1
ATOM 1480 C C . ALA A 1 184 ? 20.432 -5.983 -5.169 1.00 77.12 184 ALA A C 1
ATOM 1482 O O . ALA A 1 184 ? 21.125 -6.957 -5.465 1.00 77.12 184 ALA A O 1
ATOM 1483 N N . VAL A 1 185 ? 19.226 -5.785 -5.713 1.00 73.19 185 VAL A N 1
ATOM 1484 C CA . VAL A 1 185 ? 18.640 -6.679 -6.726 1.00 73.19 185 VAL A CA 1
ATOM 1485 C C . VAL A 1 185 ? 19.512 -6.718 -7.977 1.00 73.19 185 VAL A C 1
ATOM 1487 O O . VAL A 1 185 ? 19.720 -7.789 -8.549 1.00 73.19 185 VAL A O 1
ATOM 1490 N N . GLN A 1 186 ? 20.047 -5.573 -8.388 1.00 70.38 186 GLN A N 1
ATOM 1491 C CA . GLN A 1 186 ? 20.909 -5.464 -9.553 1.00 70.38 186 GLN A CA 1
ATOM 1492 C C . GLN A 1 186 ? 22.237 -6.186 -9.351 1.00 70.38 186 GLN A C 1
ATOM 1494 O O . GLN A 1 186 ? 22.580 -7.016 -10.187 1.00 70.38 186 GLN A O 1
ATOM 1499 N N . VAL A 1 187 ? 22.940 -5.937 -8.242 1.00 72.94 187 VAL A N 1
ATOM 1500 C CA . VAL A 1 187 ? 24.199 -6.624 -7.910 1.00 72.94 187 VAL A CA 1
ATOM 1501 C C . VAL A 1 187 ? 23.999 -8.138 -7.879 1.00 72.94 187 VAL A C 1
ATOM 1503 O O . VAL A 1 187 ? 24.800 -8.887 -8.426 1.00 72.94 187 VAL A O 1
ATOM 1506 N N . ILE A 1 188 ? 22.900 -8.614 -7.288 1.00 76.81 188 ILE A N 1
ATOM 1507 C CA . ILE A 1 188 ? 22.582 -10.046 -7.276 1.00 76.81 188 ILE A CA 1
ATOM 1508 C C . ILE A 1 188 ? 22.348 -10.562 -8.701 1.00 76.81 188 ILE A C 1
ATOM 1510 O O . ILE A 1 188 ? 22.851 -11.622 -9.066 1.00 76.81 188 ILE A O 1
ATOM 1514 N N . THR A 1 189 ? 21.602 -9.822 -9.520 1.00 69.44 189 THR A N 1
ATOM 1515 C CA . THR A 1 189 ? 21.279 -10.231 -10.894 1.00 69.44 189 THR A CA 1
ATOM 1516 C C . THR A 1 189 ? 22.522 -10.251 -11.788 1.00 69.44 189 THR A C 1
ATOM 1518 O O . THR A 1 189 ? 22.700 -11.206 -12.541 1.00 69.44 189 THR A O 1
ATOM 1521 N N . SER A 1 190 ? 23.406 -9.253 -11.688 1.00 70.06 190 SER A N 1
ATOM 1522 C CA . SER A 1 190 ? 24.654 -9.200 -12.460 1.00 70.06 190 SER A CA 1
ATOM 1523 C C . SER A 1 190 ? 25.615 -10.321 -12.066 1.00 70.06 190 SER A C 1
ATOM 1525 O O . SER A 1 190 ? 26.156 -10.988 -12.949 1.00 70.06 190 SER A O 1
ATOM 1527 N N . LEU A 1 191 ? 25.739 -10.610 -10.763 1.00 73.38 191 LEU A N 1
ATOM 1528 C CA . LEU A 1 191 ? 26.506 -11.751 -10.253 1.00 73.38 191 LEU A CA 1
ATOM 1529 C C . LEU A 1 191 ? 25.965 -13.089 -10.776 1.00 73.38 191 LEU A C 1
ATOM 1531 O O . LEU A 1 191 ? 26.740 -13.944 -11.194 1.00 73.38 191 LEU A O 1
ATOM 1535 N N . LEU A 1 192 ? 24.641 -13.280 -10.769 1.00 76.44 192 LEU A N 1
ATOM 1536 C CA . LEU A 1 192 ? 24.015 -14.527 -11.224 1.00 76.44 192 LEU A CA 1
ATOM 1537 C C . LEU A 1 192 ? 24.135 -14.730 -12.740 1.00 76.44 192 LEU A C 1
ATOM 1539 O O . LEU A 1 192 ? 24.333 -15.856 -13.197 1.00 76.44 192 LEU A O 1
ATOM 1543 N N . LEU A 1 193 ? 24.014 -13.656 -13.522 1.00 75.06 193 LEU A N 1
ATOM 1544 C CA . LEU A 1 193 ? 23.989 -13.719 -14.985 1.00 75.06 193 LEU A CA 1
ATOM 1545 C C . LEU A 1 193 ? 25.368 -13.550 -15.639 1.00 75.06 193 LEU A C 1
ATOM 1547 O O . LEU A 1 193 ? 25.441 -13.556 -16.864 1.00 75.06 193 LEU A O 1
ATOM 1551 N N . HIS A 1 194 ? 26.445 -13.424 -14.851 1.00 65.88 194 HIS A N 1
ATOM 1552 C CA . HIS A 1 194 ? 27.802 -13.126 -15.343 1.00 65.88 194 HIS A CA 1
ATOM 1553 C C . HIS A 1 194 ? 27.834 -11.903 -16.280 1.00 65.88 194 HIS A C 1
ATOM 1555 O O . HIS A 1 194 ? 28.643 -11.831 -17.204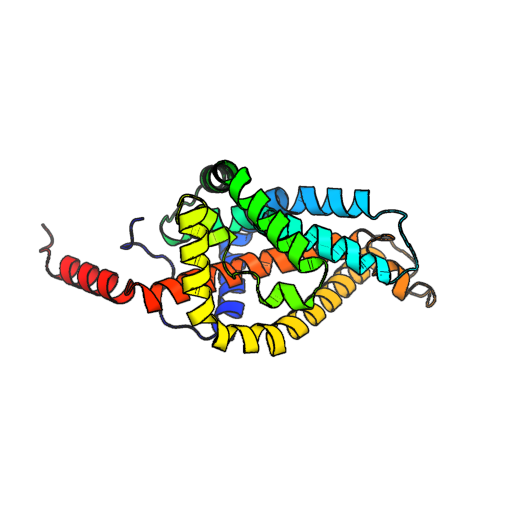 1.00 65.88 194 HIS A O 1
ATOM 1561 N N . ALA A 1 195 ? 26.920 -10.954 -16.062 1.00 60.47 195 ALA A N 1
ATOM 1562 C CA . ALA A 1 195 ? 26.870 -9.718 -16.823 1.00 60.47 195 ALA A CA 1
ATOM 1563 C C . ALA A 1 195 ? 27.963 -8.779 -16.301 1.00 60.47 195 ALA A C 1
ATOM 1565 O O . ALA A 1 195 ? 28.156 -8.655 -15.093 1.00 60.47 195 ALA A O 1
ATOM 1566 N N . ASP A 1 196 ? 28.684 -8.167 -17.234 1.00 58.59 196 ASP A N 1
ATOM 1567 C CA . ASP A 1 196 ? 29.907 -7.396 -17.028 1.00 58.59 196 ASP A CA 1
ATOM 1568 C C . ASP A 1 196 ? 29.777 -6.345 -15.905 1.00 58.59 196 ASP A C 1
ATOM 1570 O O . ASP A 1 196 ? 29.165 -5.291 -16.073 1.00 58.59 196 ASP A O 1
ATOM 1574 N N . LEU A 1 197 ? 30.340 -6.651 -14.731 1.00 54.59 197 LEU A N 1
ATOM 1575 C CA . LEU A 1 197 ? 30.309 -5.803 -13.529 1.00 54.59 197 LEU A CA 1
ATOM 1576 C C . LEU A 1 197 ? 31.155 -4.522 -13.674 1.00 54.59 197 LEU A C 1
ATOM 1578 O O . LEU A 1 197 ? 31.091 -3.661 -12.801 1.00 54.59 197 LEU A O 1
ATOM 1582 N N . MET A 1 198 ? 31.970 -4.412 -14.731 1.00 51.03 198 MET A N 1
ATOM 1583 C CA . MET A 1 198 ? 33.017 -3.389 -14.873 1.00 51.03 198 MET A CA 1
ATOM 1584 C C . MET A 1 198 ? 32.717 -2.316 -15.929 1.00 51.03 198 MET A C 1
ATOM 1586 O O . MET A 1 198 ? 33.543 -1.431 -16.141 1.00 51.03 198 MET A O 1
ATOM 1590 N N . ASN A 1 199 ? 31.556 -2.356 -16.587 1.00 57.16 199 ASN A N 1
ATOM 1591 C CA . ASN A 1 199 ? 31.232 -1.389 -17.634 1.00 57.16 199 ASN A CA 1
ATOM 1592 C C . ASN A 1 199 ? 30.617 -0.107 -17.024 1.00 57.16 199 ASN A C 1
ATOM 1594 O O . ASN A 1 199 ? 29.410 -0.042 -16.768 1.00 57.16 199 ASN A O 1
ATOM 1598 N N . GLU A 1 200 ? 31.460 0.903 -16.763 1.00 53.22 200 GLU A N 1
ATOM 1599 C CA . GLU A 1 200 ? 31.113 2.171 -16.083 1.00 53.22 200 GLU A CA 1
ATOM 1600 C C . GLU A 1 200 ? 30.014 2.991 -16.794 1.00 53.22 200 GLU A C 1
ATOM 1602 O O . GLU A 1 200 ? 29.232 3.683 -16.133 1.00 53.22 200 GLU A O 1
ATOM 1607 N N . GLU A 1 201 ? 29.880 2.863 -18.121 1.00 53.84 201 GLU A N 1
ATOM 1608 C CA . GLU A 1 201 ? 28.820 3.516 -18.913 1.00 53.84 201 GLU A CA 1
ATOM 1609 C C . GLU A 1 201 ? 27.407 2.973 -18.615 1.00 53.84 201 GLU A C 1
ATOM 1611 O O . GLU A 1 201 ? 26.416 3.649 -18.885 1.00 53.84 201 GLU A O 1
ATOM 1616 N N . SER A 1 202 ? 27.284 1.786 -18.005 1.00 54.19 202 SER A N 1
ATOM 1617 C CA . SER A 1 202 ? 25.991 1.147 -17.701 1.00 54.19 202 SER A CA 1
ATOM 1618 C C . SER A 1 202 ? 25.432 1.476 -16.312 1.00 54.19 202 SER A C 1
ATOM 1620 O O . SER A 1 202 ? 24.489 0.842 -15.855 1.00 54.19 202 SER A O 1
ATOM 1622 N N . SER A 1 203 ? 25.994 2.453 -15.600 1.00 54.84 203 SER A N 1
ATOM 1623 C CA . SER A 1 203 ? 25.626 2.716 -14.201 1.00 54.84 203 SER A CA 1
ATOM 1624 C C . SER A 1 203 ? 24.263 3.396 -14.003 1.00 54.84 203 SER A C 1
ATOM 1626 O O . SER A 1 203 ? 23.769 3.396 -12.885 1.00 54.84 203 SER A O 1
ATOM 1628 N N . LEU A 1 204 ? 23.618 3.953 -15.040 1.00 54.25 204 LEU A N 1
ATOM 1629 C CA . LEU A 1 204 ? 22.314 4.642 -14.910 1.00 54.25 204 LEU A CA 1
ATOM 1630 C C . LEU A 1 204 ? 21.158 3.980 -15.678 1.00 54.25 204 LEU A C 1
ATOM 1632 O O . LEU A 1 204 ? 20.012 4.051 -15.229 1.00 54.25 204 LEU A O 1
ATOM 1636 N N . THR A 1 205 ? 21.432 3.292 -16.787 1.00 60.22 205 THR A N 1
ATOM 1637 C CA . THR A 1 205 ? 20.425 2.561 -17.582 1.00 60.22 205 THR A CA 1
ATOM 1638 C C . THR A 1 205 ? 19.650 1.471 -16.809 1.00 60.22 205 THR A C 1
ATOM 1640 O O . THR A 1 205 ? 18.460 1.295 -17.075 1.00 60.22 205 THR A O 1
ATOM 1643 N N . PRO A 1 206 ? 20.202 0.793 -15.780 1.00 59.91 206 PRO A N 1
ATOM 1644 C CA . PRO A 1 206 ? 19.495 -0.245 -15.031 1.00 59.91 206 PRO A CA 1
ATOM 1645 C C . PRO A 1 206 ? 18.420 0.292 -14.083 1.00 59.91 206 PRO A C 1
ATOM 1647 O O . PRO A 1 206 ? 17.555 -0.474 -13.659 1.00 59.91 206 PRO A O 1
ATOM 1650 N N . TYR A 1 207 ? 18.433 1.588 -13.760 1.00 68.75 207 TYR A N 1
ATOM 1651 C CA . TYR A 1 207 ? 17.444 2.211 -12.872 1.00 68.75 207 TYR A CA 1
ATOM 1652 C C . TYR A 1 207 ? 16.234 2.719 -13.643 1.00 68.75 207 TYR A C 1
ATOM 1654 O O . TYR A 1 207 ? 15.235 3.093 -13.039 1.00 68.75 207 TYR A O 1
ATOM 1662 N N . ILE A 1 208 ? 16.300 2.751 -14.971 1.00 79.56 208 ILE A N 1
ATOM 1663 C CA . ILE A 1 208 ? 15.260 3.345 -15.795 1.00 79.56 208 ILE A CA 1
ATOM 1664 C C . ILE A 1 208 ? 14.122 2.328 -15.957 1.00 79.56 208 ILE A C 1
ATOM 1666 O O . ILE A 1 208 ? 14.340 1.252 -16.522 1.00 79.56 208 ILE A O 1
ATOM 1670 N N . PRO A 1 209 ? 12.888 2.642 -15.506 1.00 83.75 209 PRO A N 1
ATOM 1671 C CA . PRO A 1 209 ? 11.762 1.712 -15.591 1.00 83.75 209 PRO A CA 1
ATOM 1672 C C . PRO A 1 209 ? 11.473 1.211 -17.015 1.00 83.75 209 PRO A C 1
ATOM 1674 O O . PRO A 1 209 ? 10.897 0.138 -17.178 1.00 83.75 209 PRO A O 1
ATOM 1677 N N . GLY A 1 210 ? 11.852 1.975 -18.045 1.00 82.88 210 GLY A N 1
ATOM 1678 C CA . GLY A 1 210 ? 11.684 1.571 -19.440 1.00 82.88 210 GLY A CA 1
ATOM 1679 C C . GLY A 1 210 ? 12.749 0.619 -19.987 1.00 82.88 210 GLY A C 1
ATOM 1680 O O . GLY A 1 210 ? 12.489 -0.066 -20.976 1.00 82.88 210 GLY A O 1
ATOM 1681 N N . ALA A 1 211 ? 13.909 0.525 -19.333 1.00 81.00 211 ALA A N 1
ATOM 1682 C CA . ALA A 1 211 ? 15.030 -0.307 -19.766 1.00 81.00 211 ALA A CA 1
ATOM 1683 C C . ALA A 1 211 ? 15.115 -1.638 -18.999 1.00 81.00 211 ALA A C 1
ATOM 1685 O O . ALA A 1 211 ? 15.540 -2.652 -19.553 1.00 81.00 211 ALA A O 1
ATOM 1686 N N . SER A 1 212 ? 14.691 -1.672 -17.730 1.00 80.81 212 SER A N 1
ATOM 1687 C CA . SER A 1 212 ? 14.909 -2.831 -16.859 1.00 80.81 212 SER A CA 1
ATOM 1688 C C . SER A 1 212 ? 13.667 -3.253 -16.062 1.00 80.81 212 SER A C 1
ATOM 1690 O O . SER A 1 212 ? 12.731 -2.494 -15.815 1.00 80.81 212 SER A O 1
ATOM 1692 N N . PHE A 1 213 ? 13.659 -4.522 -15.644 1.00 83.69 213 PHE A N 1
ATOM 1693 C CA . PHE A 1 213 ? 12.595 -5.095 -14.812 1.00 83.69 213 PHE A CA 1
ATOM 1694 C C . PHE A 1 213 ? 12.767 -4.774 -13.312 1.00 83.69 213 PHE A C 1
ATOM 1696 O O . PHE A 1 213 ? 11.789 -4.729 -12.562 1.00 83.69 213 PHE A O 1
ATOM 1703 N N . ALA A 1 214 ? 14.005 -4.545 -12.864 1.00 82.00 214 ALA A N 1
ATOM 1704 C CA . ALA A 1 214 ? 14.360 -4.430 -11.448 1.00 82.00 214 ALA A CA 1
ATOM 1705 C C . ALA A 1 214 ? 13.645 -3.285 -10.691 1.00 82.00 214 ALA A C 1
ATOM 1707 O O . ALA A 1 214 ? 13.156 -3.549 -9.588 1.00 82.00 214 ALA A O 1
ATOM 1708 N N . PRO A 1 215 ? 13.488 -2.065 -11.250 1.00 82.69 215 PRO A N 1
ATOM 1709 C CA . PRO A 1 215 ? 12.778 -0.971 -10.589 1.00 82.69 215 PRO A CA 1
ATOM 1710 C C . PRO A 1 215 ? 11.332 -1.332 -10.249 1.00 82.69 215 PRO A C 1
ATOM 1712 O O . PRO A 1 215 ? 10.865 -1.049 -9.145 1.00 82.69 215 PRO A O 1
ATOM 1715 N N . HIS A 1 216 ? 10.637 -2.026 -11.157 1.00 87.88 216 HIS A N 1
ATOM 1716 C CA . HIS A 1 216 ? 9.254 -2.460 -10.941 1.00 87.88 216 HIS A CA 1
ATOM 1717 C C . HIS A 1 216 ? 9.168 -3.420 -9.757 1.00 87.88 216 HIS A C 1
ATOM 1719 O O . HIS A 1 216 ? 8.359 -3.221 -8.852 1.00 87.88 216 HIS A O 1
ATOM 1725 N N . LEU A 1 217 ? 10.038 -4.433 -9.722 1.00 87.75 217 LEU A N 1
ATOM 1726 C CA . LEU A 1 217 ? 10.073 -5.400 -8.629 1.00 87.75 217 LEU A CA 1
ATOM 1727 C C . LEU A 1 217 ? 10.394 -4.729 -7.284 1.00 87.75 217 LEU A C 1
ATOM 1729 O O . LEU A 1 217 ? 9.687 -4.956 -6.301 1.00 87.75 217 LEU A O 1
ATOM 1733 N N . ALA A 1 218 ? 11.428 -3.887 -7.239 1.00 85.06 218 ALA A N 1
ATOM 1734 C CA . ALA A 1 218 ? 11.877 -3.232 -6.013 1.00 85.06 218 ALA A CA 1
ATOM 1735 C C . ALA A 1 218 ? 10.798 -2.319 -5.413 1.00 85.06 218 ALA A C 1
ATOM 1737 O O . ALA A 1 218 ? 10.503 -2.400 -4.218 1.00 85.06 218 ALA A O 1
ATOM 1738 N N . ILE A 1 219 ? 10.149 -1.499 -6.243 1.00 86.06 219 ILE A N 1
ATOM 1739 C CA . ILE A 1 219 ? 9.066 -0.616 -5.797 1.00 86.06 219 ILE A CA 1
ATOM 1740 C C . ILE A 1 219 ? 7.923 -1.429 -5.195 1.00 86.06 219 ILE A C 1
ATOM 1742 O O . ILE A 1 219 ? 7.428 -1.097 -4.117 1.00 86.06 219 ILE A O 1
ATOM 1746 N N . TRP A 1 220 ? 7.503 -2.502 -5.864 1.00 90.88 220 TRP A N 1
ATOM 1747 C CA . TRP A 1 220 ? 6.381 -3.309 -5.398 1.00 90.88 220 TRP A CA 1
ATOM 1748 C C . TRP A 1 220 ? 6.704 -4.105 -4.128 1.00 90.88 220 TRP A C 1
ATOM 1750 O O . TRP A 1 220 ? 5.836 -4.242 -3.264 1.00 90.88 220 TRP A O 1
ATOM 1760 N N . LEU A 1 221 ? 7.955 -4.540 -3.943 1.00 90.06 221 LEU A N 1
ATOM 1761 C CA . LEU A 1 221 ? 8.430 -5.109 -2.678 1.00 90.06 221 LEU A CA 1
ATOM 1762 C C . LEU A 1 221 ? 8.336 -4.094 -1.529 1.00 90.06 221 LEU A C 1
ATOM 1764 O O . LEU A 1 221 ? 7.790 -4.407 -0.466 1.00 90.06 221 LEU A O 1
ATOM 1768 N N . VAL A 1 222 ? 8.794 -2.859 -1.754 1.00 87.50 222 VAL A N 1
ATOM 1769 C CA . VAL A 1 222 ? 8.693 -1.780 -0.760 1.00 87.50 222 VAL A CA 1
ATOM 1770 C C . VAL A 1 222 ? 7.231 -1.429 -0.476 1.00 87.50 222 VAL A C 1
ATOM 1772 O O . VAL A 1 222 ? 6.842 -1.294 0.683 1.00 87.50 222 VAL A O 1
ATOM 1775 N N . MET A 1 223 ? 6.378 -1.368 -1.499 1.00 87.81 223 MET A N 1
ATOM 1776 C CA . MET A 1 223 ? 4.936 -1.161 -1.329 1.00 87.81 223 MET A CA 1
ATOM 1777 C C . MET A 1 223 ? 4.278 -2.278 -0.510 1.00 87.81 223 MET A C 1
ATOM 1779 O O . MET A 1 223 ? 3.392 -1.997 0.298 1.00 87.81 223 MET A O 1
ATOM 1783 N N . GLY A 1 224 ? 4.732 -3.524 -0.663 1.00 92.38 224 GLY A N 1
ATOM 1784 C CA . GLY A 1 224 ? 4.318 -4.655 0.163 1.00 92.38 224 GLY A CA 1
ATOM 1785 C C . GLY A 1 224 ? 4.641 -4.458 1.642 1.00 92.38 224 GLY A C 1
ATOM 1786 O O . GLY A 1 224 ? 3.755 -4.575 2.490 1.00 92.38 224 GLY A O 1
ATOM 1787 N N . TYR A 1 225 ? 5.886 -4.088 1.951 1.00 91.62 225 TYR A N 1
ATOM 1788 C CA . TYR A 1 225 ? 6.311 -3.750 3.312 1.00 91.62 225 TYR A CA 1
ATOM 1789 C C . TYR A 1 225 ? 5.466 -2.613 3.907 1.00 91.62 225 TYR A C 1
ATOM 1791 O O . TYR A 1 225 ? 4.919 -2.720 5.008 1.00 91.62 225 TYR A O 1
ATOM 1799 N N . LEU A 1 226 ? 5.279 -1.539 3.142 1.00 88.81 226 LEU A N 1
ATOM 1800 C CA . LEU A 1 226 ? 4.529 -0.367 3.582 1.00 88.81 226 LEU A CA 1
ATOM 1801 C C . LEU A 1 226 ? 3.038 -0.630 3.729 1.00 88.81 226 LEU A C 1
ATOM 1803 O O . LEU A 1 226 ? 2.392 0.016 4.550 1.00 88.81 226 LEU A O 1
ATOM 1807 N N . ALA A 1 227 ? 2.477 -1.584 2.987 1.00 92.31 227 ALA A N 1
ATOM 1808 C CA . ALA A 1 227 ? 1.110 -2.029 3.209 1.00 92.31 227 ALA A CA 1
ATOM 1809 C C . ALA A 1 227 ? 0.934 -2.595 4.625 1.00 92.31 227 ALA A C 1
ATOM 1811 O O . ALA A 1 227 ? -0.077 -2.309 5.262 1.00 92.31 227 ALA A O 1
ATOM 1812 N N . VAL A 1 228 ? 1.929 -3.326 5.144 1.00 94.25 228 VAL A N 1
ATOM 1813 C CA . VAL A 1 228 ? 1.915 -3.843 6.521 1.00 94.25 228 VAL A CA 1
ATOM 1814 C C . VAL A 1 228 ? 2.049 -2.704 7.533 1.00 94.25 228 VAL A C 1
ATOM 1816 O O . VAL A 1 228 ? 1.233 -2.613 8.448 1.00 94.25 228 VAL A O 1
ATOM 1819 N N . VAL A 1 229 ? 3.012 -1.793 7.349 1.00 90.31 229 VAL A N 1
ATOM 1820 C CA . VAL A 1 229 ? 3.197 -0.623 8.236 1.00 90.31 229 VAL A CA 1
ATOM 1821 C C . VAL A 1 229 ? 1.925 0.231 8.291 1.00 90.31 229 VAL A C 1
ATOM 1823 O O . VAL A 1 229 ? 1.440 0.577 9.367 1.00 90.31 229 VAL A O 1
ATOM 1826 N N . ARG A 1 230 ? 1.338 0.525 7.128 1.00 89.25 230 ARG A N 1
ATOM 1827 C CA . ARG A 1 230 ? 0.106 1.310 6.987 1.00 89.25 230 ARG A CA 1
ATOM 1828 C C . ARG A 1 230 ? -1.101 0.622 7.621 1.00 89.25 230 ARG A C 1
ATOM 1830 O O . ARG A 1 230 ? -1.933 1.312 8.210 1.00 89.25 230 ARG A O 1
ATOM 1837 N N . PHE A 1 231 ? -1.187 -0.705 7.543 1.00 92.81 231 PHE A N 1
ATOM 1838 C CA . PHE A 1 231 ? -2.219 -1.474 8.235 1.00 92.81 231 PHE A CA 1
ATOM 1839 C C . PHE A 1 231 ? -2.059 -1.388 9.760 1.00 92.81 231 PHE A C 1
ATOM 1841 O O . PHE A 1 231 ? -3.031 -1.142 10.471 1.00 92.81 231 PHE A O 1
ATOM 1848 N N . LEU A 1 232 ? -0.838 -1.545 10.276 1.00 91.44 232 LEU A N 1
ATOM 1849 C CA . LEU A 1 232 ? -0.571 -1.449 11.714 1.00 91.44 232 LEU A CA 1
ATOM 1850 C C . LEU A 1 232 ? -0.856 -0.040 12.245 1.00 91.44 232 LEU A C 1
ATOM 1852 O O . LEU A 1 232 ? -1.486 0.105 13.289 1.00 91.44 232 LEU A O 1
ATOM 1856 N N . SER A 1 233 ? -0.476 0.987 11.484 1.00 87.69 233 SER A N 1
ATOM 1857 C CA . SER A 1 233 ? -0.815 2.382 11.773 1.00 87.69 233 SER A CA 1
ATOM 1858 C C . SER A 1 233 ? -2.332 2.622 11.769 1.00 87.69 233 SER A C 1
ATOM 1860 O O . SER A 1 233 ? -2.840 3.305 12.654 1.00 87.69 233 SER A O 1
ATOM 1862 N N . TYR A 1 234 ? -3.083 1.997 10.853 1.00 89.69 234 TYR A N 1
ATOM 1863 C CA . TYR A 1 234 ? -4.550 2.059 10.855 1.00 89.69 234 TYR A CA 1
ATOM 1864 C C . TYR A 1 234 ? -5.161 1.456 12.131 1.00 89.69 234 TYR A C 1
ATOM 1866 O O . TYR A 1 234 ? -6.064 2.051 12.721 1.00 89.69 234 TYR A O 1
ATOM 1874 N N . ILE A 1 235 ? -4.672 0.293 12.577 1.00 88.56 235 ILE A N 1
ATOM 1875 C CA . ILE A 1 235 ? -5.155 -0.355 13.808 1.00 88.56 235 ILE A CA 1
ATOM 1876 C C . ILE A 1 235 ? -4.802 0.467 15.051 1.00 88.56 235 ILE A C 1
ATOM 1878 O O . ILE A 1 235 ? -5.643 0.608 15.941 1.00 88.56 235 ILE A O 1
ATOM 1882 N N . ASP A 1 236 ? -3.601 1.041 15.105 1.00 86.81 236 ASP A N 1
ATOM 1883 C CA . ASP A 1 236 ? -3.180 1.930 16.193 1.00 86.81 236 ASP A CA 1
ATOM 1884 C C . ASP A 1 236 ? -4.077 3.179 16.259 1.00 86.81 236 ASP A C 1
ATOM 1886 O O . ASP A 1 236 ? -4.660 3.474 17.303 1.00 86.81 236 ASP A O 1
ATOM 1890 N N . LEU A 1 237 ? -4.324 3.835 15.119 1.00 84.75 237 LEU A N 1
ATOM 1891 C CA . LEU A 1 237 ? -5.227 4.986 15.030 1.00 84.75 237 LEU A CA 1
ATOM 1892 C C . LEU A 1 237 ? -6.647 4.642 15.503 1.00 84.75 237 LEU A C 1
ATOM 1894 O O . LEU A 1 237 ? -7.270 5.407 16.246 1.00 84.75 237 LEU A O 1
ATOM 1898 N N . ARG A 1 238 ? -7.158 3.481 15.085 1.00 83.25 238 ARG A N 1
ATOM 1899 C CA . ARG A 1 238 ? -8.490 3.002 15.462 1.00 83.25 238 ARG A CA 1
ATOM 1900 C C . ARG A 1 238 ? -8.581 2.694 16.952 1.00 83.25 238 ARG A C 1
ATOM 1902 O O . ARG A 1 238 ? -9.568 3.058 17.583 1.00 83.25 238 ARG A O 1
ATOM 1909 N N . THR A 1 239 ? -7.534 2.106 17.519 1.00 79.19 239 THR A N 1
ATOM 1910 C CA . THR A 1 239 ? -7.434 1.840 18.956 1.00 79.19 239 THR A CA 1
ATOM 1911 C C . THR A 1 239 ? -7.526 3.131 19.763 1.00 79.19 239 THR A C 1
ATOM 1913 O O . THR A 1 239 ? -8.366 3.221 20.658 1.00 79.19 239 THR A O 1
ATOM 1916 N N . ARG A 1 240 ? -6.718 4.142 19.406 1.00 77.69 240 ARG A N 1
ATOM 1917 C CA . ARG A 1 240 ? -6.668 5.435 20.108 1.00 77.69 240 ARG A CA 1
ATOM 1918 C C . ARG A 1 240 ? -8.004 6.179 20.065 1.00 77.69 240 ARG A C 1
ATOM 1920 O O . ARG A 1 240 ? -8.386 6.831 21.030 1.00 77.69 240 ARG A O 1
ATOM 1927 N N . ARG A 1 241 ? -8.703 6.142 18.924 1.00 74.62 241 ARG A N 1
ATOM 1928 C CA . ARG A 1 241 ? -9.871 7.007 18.667 1.00 74.62 241 ARG A CA 1
ATOM 1929 C C . ARG A 1 241 ? -11.217 6.354 18.927 1.00 74.62 241 ARG A C 1
ATOM 1931 O O . ARG A 1 241 ? -12.146 7.051 19.315 1.00 74.62 241 ARG A O 1
ATOM 1938 N N . GLU A 1 242 ? -11.343 5.054 18.691 1.00 74.88 242 GLU A N 1
ATOM 1939 C CA . GLU A 1 242 ? -12.610 4.344 18.898 1.00 74.88 242 GLU A CA 1
ATOM 1940 C C . GLU A 1 242 ? -12.733 3.749 20.298 1.00 74.88 242 GLU A C 1
ATOM 1942 O O . GLU A 1 242 ? -13.727 3.089 20.586 1.00 74.88 242 GLU A O 1
ATOM 1947 N N . GLY A 1 243 ? -11.734 3.955 21.165 1.00 66.69 243 GLY A N 1
ATOM 1948 C CA . GLY A 1 243 ? -11.766 3.451 22.534 1.00 66.69 243 GLY A CA 1
ATOM 1949 C C . GLY A 1 243 ? -11.816 1.927 22.595 1.00 66.69 243 GLY A C 1
ATOM 1950 O O . GLY A 1 243 ? -12.340 1.375 23.559 1.00 66.69 243 GLY A O 1
ATOM 1951 N N . TRP A 1 244 ? -11.276 1.232 21.584 1.00 70.31 244 TRP A N 1
ATOM 1952 C CA . TRP A 1 244 ? -11.210 -0.232 21.601 1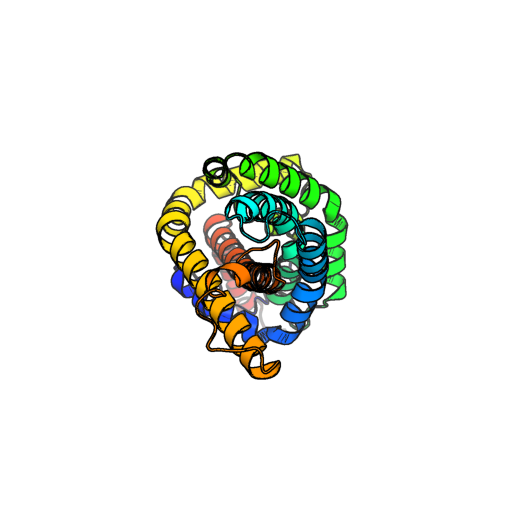.00 70.31 244 TRP A CA 1
ATOM 1953 C C . TRP A 1 244 ? -10.486 -0.749 22.831 1.00 70.31 244 TRP A C 1
ATOM 1955 O O . TRP A 1 244 ? -10.824 -1.817 23.314 1.00 70.31 244 TRP A O 1
ATOM 1965 N N . GLU A 1 245 ? -9.519 0.002 23.353 1.00 65.44 245 GLU A N 1
ATOM 1966 C CA . GLU A 1 245 ? -8.845 -0.344 24.600 1.00 65.44 245 GLU A CA 1
ATOM 1967 C C . GLU A 1 245 ? -9.813 -0.381 25.789 1.00 65.44 245 GLU A C 1
ATOM 1969 O O . GLU A 1 245 ? -9.734 -1.295 26.605 1.00 65.44 245 GLU A O 1
ATOM 1974 N N . ILE A 1 246 ? -10.769 0.550 25.848 1.00 66.00 246 ILE A N 1
ATOM 1975 C CA . ILE A 1 246 ? -11.794 0.599 26.894 1.00 66.00 246 ILE A CA 1
ATOM 1976 C C . ILE A 1 246 ? -12.778 -0.558 26.710 1.00 66.00 246 ILE A C 1
ATOM 1978 O O . ILE A 1 246 ? -13.049 -1.267 27.674 1.00 66.00 246 ILE A O 1
ATOM 1982 N N . ASP A 1 247 ? -13.264 -0.803 25.487 1.00 66.81 247 ASP A N 1
ATOM 1983 C CA . ASP A 1 247 ? -14.167 -1.935 25.214 1.00 66.81 247 ASP A CA 1
ATOM 1984 C C . ASP A 1 247 ? -13.480 -3.279 25.527 1.00 66.81 247 ASP A C 1
ATOM 1986 O O . ASP A 1 247 ? -14.042 -4.137 26.202 1.00 66.81 247 ASP A O 1
ATOM 1990 N N . LEU A 1 248 ? -12.209 -3.434 25.145 1.00 67.44 248 LEU A N 1
ATOM 1991 C CA . LEU A 1 248 ? -11.373 -4.587 25.487 1.00 67.44 248 LEU A CA 1
ATOM 1992 C C . LEU A 1 248 ? -11.157 -4.733 26.993 1.00 67.44 248 LEU A C 1
ATOM 1994 O O . LEU A 1 248 ? -11.226 -5.843 27.517 1.00 67.44 248 LEU A O 1
ATOM 1998 N N . ALA A 1 249 ? -10.856 -3.642 27.696 1.00 68.62 249 ALA A N 1
ATOM 1999 C CA . ALA A 1 249 ? -10.631 -3.661 29.136 1.00 68.62 249 ALA A CA 1
ATOM 2000 C C . ALA A 1 249 ? -11.913 -4.027 29.893 1.00 68.62 249 ALA A C 1
ATOM 2002 O O . ALA A 1 249 ? -11.859 -4.855 30.802 1.00 68.62 249 ALA A O 1
ATOM 2003 N N . LEU A 1 250 ? -13.060 -3.481 29.478 1.00 75.62 250 LEU A N 1
ATOM 2004 C CA . LEU A 1 250 ? -14.372 -3.810 30.033 1.00 75.62 250 LEU A CA 1
ATOM 2005 C C . LEU A 1 250 ? -14.739 -5.274 29.777 1.00 75.62 250 LEU A C 1
ATOM 2007 O O . LEU A 1 250 ? -15.169 -5.954 30.704 1.00 75.62 250 LEU A O 1
ATOM 2011 N N . ARG A 1 251 ? -14.499 -5.800 28.569 1.00 73.75 251 ARG A N 1
ATOM 2012 C CA . ARG A 1 251 ? -14.725 -7.222 28.249 1.00 73.75 251 ARG A CA 1
ATOM 2013 C C . ARG A 1 251 ? -13.817 -8.152 29.050 1.00 73.75 251 ARG A C 1
ATOM 2015 O O . ARG A 1 251 ? -14.293 -9.135 29.608 1.00 73.75 251 ARG A O 1
ATOM 2022 N N . ARG A 1 252 ? -12.528 -7.820 29.188 1.00 77.00 252 ARG A N 1
ATOM 2023 C CA . ARG A 1 252 ? -11.589 -8.568 30.048 1.00 77.00 252 ARG A CA 1
ATOM 2024 C C . ARG A 1 252 ? -11.998 -8.517 31.518 1.00 77.00 252 ARG A C 1
ATOM 2026 O O . ARG A 1 252 ? -11.829 -9.505 32.224 1.00 77.00 252 ARG A O 1
ATOM 2033 N N . ALA A 1 253 ? -12.507 -7.380 31.992 1.00 77.81 253 ALA A N 1
ATOM 2034 C CA . ALA A 1 253 ? -13.032 -7.252 33.347 1.00 77.81 253 ALA A CA 1
ATOM 2035 C C . ALA A 1 253 ? -14.297 -8.104 33.534 1.00 77.81 253 ALA A C 1
ATOM 2037 O O . ALA A 1 253 ? -14.391 -8.814 34.529 1.00 77.81 253 ALA A O 1
ATOM 2038 N N . ALA A 1 254 ? -15.211 -8.109 32.560 1.00 79.38 254 ALA A N 1
ATOM 2039 C CA . ALA A 1 254 ? -16.405 -8.951 32.570 1.00 79.38 254 ALA A CA 1
ATOM 2040 C C . ALA A 1 254 ? -16.057 -10.451 32.602 1.00 79.38 254 ALA A C 1
ATOM 2042 O O . ALA A 1 254 ? -16.576 -11.168 33.447 1.00 79.38 254 ALA A O 1
ATOM 2043 N N . GLN A 1 255 ? -15.100 -10.910 31.787 1.00 80.69 255 GLN A N 1
ATOM 2044 C CA . GLN A 1 255 ? -14.630 -12.306 31.793 1.00 80.69 255 GLN A CA 1
ATOM 2045 C C . GLN A 1 255 ? -13.992 -12.740 33.122 1.00 80.69 255 GLN A C 1
ATOM 2047 O O . GLN A 1 255 ? -14.015 -13.917 33.456 1.00 80.69 255 GLN A O 1
ATOM 2052 N N . ARG A 1 256 ? -13.408 -11.811 33.894 1.00 77.88 256 ARG A N 1
ATOM 2053 C CA . ARG A 1 256 ? -12.906 -12.105 35.251 1.00 77.88 256 ARG A CA 1
ATOM 2054 C C . ARG A 1 256 ? -14.025 -12.215 36.287 1.00 77.88 256 ARG A C 1
ATOM 2056 O O . ARG A 1 256 ? -13.791 -12.769 37.356 1.00 77.88 256 ARG A O 1
ATOM 2063 N N . LEU A 1 257 ? -15.181 -11.616 36.005 1.00 80.19 257 LEU A N 1
ATOM 2064 C CA . LEU A 1 257 ? -16.349 -11.596 36.883 1.00 80.19 257 LEU A CA 1
ATOM 2065 C C . LEU A 1 257 ? -17.338 -12.720 36.562 1.00 80.19 257 LEU A C 1
ATOM 2067 O O . LEU A 1 257 ? -18.131 -13.066 37.434 1.00 80.19 257 LEU A O 1
ATOM 2071 N N . GLU A 1 258 ? -17.293 -13.296 35.357 1.00 74.88 258 GLU A N 1
ATOM 2072 C CA . GLU A 1 258 ? -17.983 -14.548 35.045 1.00 74.88 258 GLU A CA 1
ATOM 2073 C C . GLU A 1 258 ? -17.350 -15.677 35.878 1.00 74.88 258 GLU A C 1
ATOM 2075 O O . GLU A 1 258 ? -16.175 -16.002 35.684 1.00 74.88 258 GLU A O 1
ATOM 2080 N N . PRO A 1 259 ? -18.080 -16.265 36.844 1.00 57.41 259 PRO A N 1
ATOM 2081 C CA . PRO A 1 259 ? -17.583 -17.411 37.585 1.00 57.41 259 PRO A CA 1
ATOM 2082 C C . PRO A 1 259 ? -17.385 -18.552 36.593 1.00 57.41 259 PRO A C 1
ATOM 2084 O O . PRO A 1 259 ? -18.295 -18.840 35.817 1.00 57.41 259 PRO A O 1
ATOM 2087 N N . SER A 1 260 ? -16.217 -19.195 36.621 1.00 60.03 260 SER A N 1
ATOM 2088 C CA . SER A 1 260 ? -15.969 -20.440 35.894 1.00 60.03 260 SER A CA 1
ATOM 2089 C C . SER A 1 260 ? -17.054 -21.458 36.267 1.00 60.03 260 SER A C 1
ATOM 2091 O O . SER A 1 260 ? -17.002 -22.033 37.355 1.00 60.03 260 SER A O 1
ATOM 2093 N N . ALA A 1 261 ? -18.062 -21.602 35.407 1.00 47.25 261 ALA A N 1
ATOM 2094 C CA . ALA A 1 261 ? -19.121 -22.599 35.519 1.00 47.25 261 ALA A CA 1
ATOM 2095 C C . ALA A 1 261 ? -18.651 -23.943 34.958 1.00 47.25 261 ALA A C 1
ATOM 2097 O O . ALA A 1 261 ? -17.943 -23.932 33.922 1.00 47.25 261 ALA A O 1
#

Radius of gyration: 20.25 Å; chains: 1; bounding box: 54×40×62 Å

Foldseek 3Di:
DPLQAFPDDQDFDDLVVLLVVLVVVCVVCVPLLVVLLCVLQVVLLVVLLVVQAPPPLPDPCLVLVVLLSCLLRLLLSLLLVLLQVLQVRRDVDGDSVRSVVLSVVLVVLSNVLSVVSSVLSVPVVSNLVRFFPLSNLSRPVVDPNVVSVVVSVVLCVVCVVVVVVCVVPVVVVLVVQLVVQLVVVVVVVCVVVVPDPPDPVCPPSQCRSRRHSSSSVSVSVSSSSVSSSSSVVVSNSCCVPVVSVVVNVVVVVVVVVPPPD